Protein AF-0000000070515306 (afdb_homodimer)

Solvent-accessible surface area (backbone atoms only — not comparable to full-atom values): 10761 Å² total; per-residue (Å²): 69,27,39,37,40,38,52,50,102,41,44,32,35,42,68,49,83,89,32,70,54,22,27,40,34,38,32,31,37,93,47,85,80,55,49,73,77,46,75,42,40,19,64,65,68,62,70,76,42,69,44,89,35,46,18,42,33,40,40,38,38,50,75,55,80,72,80,31,66,29,35,25,40,38,37,34,49,38,78,54,80,67,75,71,73,72,70,75,76,73,69,73,73,73,71,87,118,70,28,36,36,39,37,52,50,103,41,44,32,34,41,69,48,83,88,33,70,54,23,27,40,33,37,33,32,36,94,47,85,81,59,48,72,77,47,74,44,40,20,64,64,66,62,71,75,42,70,44,90,37,48,18,40,33,41,39,38,38,49,77,56,79,72,80,30,65,28,34,26,40,38,38,33,49,38,77,55,80,69,76,70,72,72,68,75,77,73,69,74,72,76,72,86,119

Structure (mmCIF, N/CA/C/O backbone):
data_AF-0000000070515306-model_v1
#
loop_
_entity.id
_entity.type
_entity.pdbx_description
1 polymer 'Neuropilin and tolloid-like protein 2 protein'
#
loop_
_atom_site.group_PDB
_atom_site.id
_atom_site.type_symbol
_atom_site.label_atom_id
_atom_site.label_alt_id
_atom_site.label_comp_id
_atom_site.label_asym_id
_atom_site.label_entity_id
_atom_site.label_seq_id
_atom_site.pdbx_PDB_ins_code
_atom_site.Cartn_x
_atom_site.Cartn_y
_atom_site.Cartn_z
_atom_site.occupancy
_atom_site.B_iso_or_equiv
_atom_site.auth_seq_id
_atom_site.auth_comp_id
_atom_site.auth_asym_id
_atom_site.auth_atom_id
_atom_site.pdbx_PDB_model_num
ATOM 1 N N . MET A 1 1 ? -0.065 -16.25 -10.539 1 79.31 1 MET A N 1
ATOM 2 C CA . MET A 1 1 ? -0.623 -15.742 -9.289 1 79.31 1 MET A CA 1
ATOM 3 C C . MET A 1 1 ? -1.147 -14.32 -9.461 1 79.31 1 MET A C 1
ATOM 5 O O . MET A 1 1 ? -0.67 -13.578 -10.32 1 79.31 1 MET A O 1
ATOM 9 N N . LEU A 1 2 ? -2.293 -14.047 -8.703 1 84.12 2 LEU A N 1
ATOM 10 C CA . LEU A 1 2 ? -2.854 -12.703 -8.648 1 84.12 2 LEU A CA 1
ATOM 11 C C . LEU A 1 2 ? -2.824 -12.156 -7.227 1 84.12 2 LEU A C 1
ATOM 13 O O . LEU A 1 2 ? -2.545 -12.898 -6.281 1 84.12 2 LEU A O 1
ATOM 17 N N . LEU A 1 3 ? -2.996 -10.93 -7.199 1 89.44 3 LEU A N 1
ATOM 18 C CA . LEU A 1 3 ? -3.033 -10.258 -5.91 1 89.44 3 LEU A CA 1
ATOM 19 C C . LEU A 1 3 ? -4.445 -9.766 -5.59 1 89.44 3 LEU A C 1
ATOM 21 O O . LEU A 1 3 ? -5.129 -9.227 -6.461 1 89.44 3 LEU A O 1
ATOM 25 N N . LYS A 1 4 ? -4.879 -10.117 -4.418 1 93.06 4 LYS A N 1
ATOM 26 C CA . LYS A 1 4 ? -6.156 -9.609 -3.922 1 93.06 4 LYS A CA 1
ATOM 27 C C . LYS A 1 4 ? -5.949 -8.633 -2.773 1 93.06 4 LYS A C 1
ATOM 29 O O . LYS A 1 4 ? -5.234 -8.93 -1.813 1 93.06 4 LYS A O 1
ATOM 34 N N . LEU A 1 5 ? -6.578 -7.453 -2.898 1 96.25 5 LEU A N 1
ATOM 35 C CA . LEU A 1 5 ? -6.465 -6.383 -1.913 1 96.25 5 LEU A CA 1
ATOM 36 C C . LEU A 1 5 ? -7.824 -6.062 -1.303 1 96.25 5 LEU A C 1
ATOM 38 O O . LEU A 1 5 ? -8.797 -5.82 -2.025 1 96.25 5 LEU A O 1
ATOM 42 N N . ASP A 1 6 ? -7.855 -6.137 -0.008 1 97.62 6 ASP A N 1
ATOM 43 C CA . ASP A 1 6 ? -9.094 -5.883 0.722 1 97.62 6 ASP A CA 1
ATOM 44 C C . ASP A 1 6 ? -8.875 -4.871 1.847 1 97.62 6 ASP A C 1
ATOM 46 O O . ASP A 1 6 ? -7.977 -5.047 2.676 1 97.62 6 ASP A O 1
ATOM 50 N N . PHE A 1 7 ? -9.711 -3.824 1.817 1 98.06 7 PHE A N 1
ATOM 51 C CA . PHE A 1 7 ? -9.695 -2.855 2.906 1 98.06 7 PHE A CA 1
ATOM 52 C C . PHE A 1 7 ? -10.75 -3.193 3.951 1 98.06 7 PHE A C 1
ATOM 54 O O . PHE A 1 7 ? -11.93 -3.334 3.623 1 98.06 7 PHE A O 1
ATOM 61 N N . ARG A 1 8 ? -10.289 -3.293 5.164 1 96 8 ARG A N 1
ATOM 62 C CA . ARG A 1 8 ? -11.242 -3.684 6.199 1 96 8 ARG A CA 1
ATOM 63 C C . ARG A 1 8 ? -10.844 -3.117 7.555 1 96 8 ARG A C 1
ATOM 65 O O . ARG A 1 8 ? -9.719 -2.641 7.727 1 96 8 ARG A O 1
ATOM 72 N N . ASP A 1 9 ? -11.828 -3.129 8.516 1 95.88 9 ASP A N 1
ATOM 73 C CA . ASP A 1 9 ? -11.672 -2.711 9.906 1 95.88 9 ASP A CA 1
ATOM 74 C C . ASP A 1 9 ? -11.633 -1.189 10.023 1 95.88 9 ASP A C 1
ATOM 76 O O . ASP A 1 9 ? -12.375 -0.602 10.812 1 95.88 9 ASP A O 1
ATOM 80 N N . GLU A 1 10 ? -10.695 -0.572 9.211 1 96.19 10 GLU A N 1
ATOM 81 C CA . GLU A 1 10 ? -10.594 0.883 9.273 1 96.19 10 GLU A CA 1
ATOM 82 C C . GLU A 1 10 ? -10.344 1.481 7.895 1 96.19 10 GLU A C 1
ATOM 84 O O . GLU A 1 10 ? -9.539 0.96 7.121 1 96.19 10 GLU A O 1
ATOM 89 N N . PHE A 1 11 ? -11.133 2.498 7.613 1 96.69 11 PHE A N 1
ATOM 90 C CA . PHE A 1 11 ? -10.938 3.34 6.441 1 96.69 11 PHE A CA 1
ATOM 91 C C . PHE A 1 11 ? -11.523 4.73 6.668 1 96.69 11 PHE A C 1
ATOM 93 O O . PHE A 1 11 ? -12.742 4.914 6.602 1 96.69 11 PHE A O 1
ATOM 100 N N . LYS A 1 12 ? -10.625 5.57 6.973 1 95.25 12 LYS A N 1
ATOM 101 C CA . LYS A 1 12 ? -11.062 6.93 7.277 1 95.25 12 LYS A CA 1
ATOM 102 C C . LYS A 1 12 ? -10.125 7.961 6.668 1 95.25 12 LYS A C 1
ATOM 104 O O . LYS A 1 12 ? -9.07 8.266 7.242 1 95.25 12 LYS A O 1
ATOM 109 N N . LEU A 1 13 ? -10.531 8.484 5.566 1 93.25 13 LEU A N 1
ATOM 110 C CA . LEU A 1 13 ? -9.828 9.578 4.902 1 93.25 13 LEU A CA 1
ATOM 111 C C . LEU A 1 13 ? -10.75 10.781 4.727 1 93.25 13 LEU A C 1
ATOM 113 O O . LEU A 1 13 ? -11.969 10.656 4.812 1 93.25 13 LEU A O 1
ATOM 117 N N . GLU A 1 14 ? -10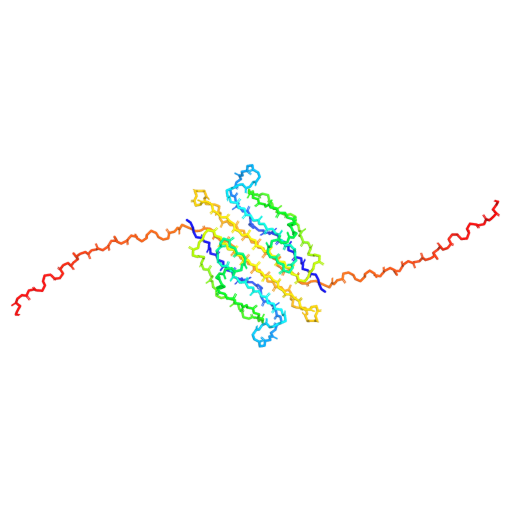.156 11.867 4.551 1 89.75 14 GLU A N 1
ATOM 118 C CA . GLU A 1 14 ? -10.969 13.062 4.332 1 89.75 14 GLU A CA 1
ATOM 119 C C . GLU A 1 14 ? -11.812 12.938 3.068 1 89.75 14 GLU A C 1
ATOM 121 O O . GLU A 1 14 ? -11.289 12.625 1.994 1 89.75 14 GLU A O 1
ATOM 126 N N . ASP A 1 15 ? -13.078 13.195 3.242 1 92.25 15 ASP A N 1
ATOM 127 C CA . ASP A 1 15 ? -13.984 13.172 2.096 1 92.25 15 ASP A CA 1
ATOM 128 C C . ASP A 1 15 ? -13.891 14.469 1.294 1 92.25 15 ASP A C 1
ATOM 130 O O . ASP A 1 15 ? -13.797 15.555 1.87 1 92.25 15 ASP A O 1
ATOM 134 N N . SER A 1 16 ? -13.773 14.32 0.044 1 93.12 16 SER A N 1
ATOM 135 C CA . SER A 1 16 ? -13.797 15.469 -0.855 1 93.12 16 SER A CA 1
ATOM 136 C C . SER A 1 16 ? -14.18 15.047 -2.273 1 93.12 16 SER A C 1
ATOM 138 O O . SER A 1 16 ? -13.992 13.891 -2.656 1 93.12 16 SER A O 1
ATOM 140 N N . PRO A 1 17 ? -14.75 16.016 -3.031 1 94.06 17 PRO A N 1
ATOM 141 C CA . PRO A 1 17 ? -15.008 15.688 -4.438 1 94.06 17 PRO A CA 1
ATOM 142 C C . PRO A 1 17 ? -13.75 15.273 -5.188 1 94.06 17 PRO A C 1
ATOM 144 O O . PRO A 1 17 ? -12.719 15.938 -5.086 1 94.06 17 PRO A O 1
ATOM 147 N N . ASP A 1 18 ? -13.828 14.055 -5.832 1 95.06 18 ASP A N 1
ATOM 148 C CA . ASP A 1 18 ? -12.75 13.492 -6.645 1 95.06 18 ASP A CA 1
ATOM 149 C C . ASP A 1 18 ? -11.531 13.164 -5.789 1 95.06 18 ASP A C 1
ATOM 151 O O . ASP A 1 18 ? -10.414 13.055 -6.305 1 95.06 18 ASP A O 1
ATOM 155 N N . CYS A 1 19 ? -11.711 13.148 -4.527 1 94.81 19 CYS A N 1
ATOM 156 C CA . CYS A 1 19 ? -10.625 12.82 -3.605 1 94.81 19 CYS A CA 1
ATOM 157 C C . CYS A 1 19 ? -9.406 13.688 -3.863 1 94.81 19 CYS A C 1
ATOM 159 O O . CYS A 1 19 ? -8.297 13.18 -4.027 1 94.81 19 CYS A O 1
ATOM 161 N N . ARG A 1 20 ? -9.586 14.93 -3.709 1 92.44 20 ARG A N 1
ATOM 162 C CA . ARG A 1 20 ? -8.547 15.867 -4.125 1 92.44 20 ARG A CA 1
ATOM 163 C C . ARG A 1 20 ? -7.555 16.125 -2.992 1 92.44 20 ARG A C 1
ATOM 165 O O . ARG A 1 20 ? -6.434 16.578 -3.232 1 92.44 20 ARG A O 1
ATOM 172 N N . PHE A 1 21 ? -7.879 15.883 -1.78 1 91.19 21 PHE A N 1
ATOM 173 C CA . PHE A 1 21 ? -7.023 16.219 -0.647 1 91.19 21 PHE A CA 1
ATOM 174 C C . PHE A 1 21 ? -6.309 14.969 -0.129 1 91.19 21 PHE A C 1
ATOM 176 O O . PHE A 1 21 ? -5.211 14.641 -0.583 1 91.19 21 PHE A O 1
ATOM 183 N N . ASP A 1 22 ? -7.031 14.117 0.635 1 91 22 ASP A N 1
ATOM 184 C CA . ASP A 1 22 ? -6.496 12.82 1.017 1 91 22 ASP A CA 1
ATOM 185 C C . ASP A 1 22 ? -7.043 11.711 0.115 1 91 22 ASP A C 1
ATOM 187 O O . ASP A 1 22 ? -8.242 11.672 -0.169 1 91 22 ASP A O 1
ATOM 191 N N . TYR A 1 23 ? -6.043 10.852 -0.316 1 95.12 23 TYR A N 1
ATOM 192 C CA . TYR A 1 23 ? -6.582 9.758 -1.11 1 95.12 23 TYR A CA 1
ATOM 193 C C . TYR A 1 23 ? -5.656 8.547 -1.071 1 95.12 23 TYR A C 1
ATOM 195 O O . TYR A 1 23 ? -4.465 8.68 -0.778 1 95.12 23 TYR A O 1
ATOM 203 N N . LEU A 1 24 ? -6.332 7.48 -1.32 1 96 24 LEU A N 1
ATOM 204 C CA . LEU A 1 24 ? -5.668 6.215 -1.607 1 96 24 LEU A CA 1
ATOM 205 C C . LEU A 1 24 ? -5.934 5.773 -3.043 1 96 24 LEU A C 1
ATOM 207 O O . LEU A 1 24 ? -7.082 5.742 -3.486 1 96 24 LEU A O 1
ATOM 211 N N . GLU A 1 25 ? -4.82 5.523 -3.775 1 96.5 25 GLU A N 1
ATOM 212 C CA . GLU A 1 25 ? -4.965 5.039 -5.145 1 96.5 25 GLU A CA 1
ATOM 213 C C . GLU A 1 25 ? -4.348 3.652 -5.305 1 96.5 25 GLU A C 1
ATOM 215 O O . GLU A 1 25 ? -3.268 3.383 -4.773 1 96.5 25 GLU A O 1
ATOM 220 N N . VAL A 1 26 ? -5.109 2.787 -5.984 1 96.62 26 VAL A N 1
ATOM 221 C CA . VAL A 1 26 ? -4.617 1.446 -6.289 1 96.62 26 VAL A CA 1
ATOM 222 C C . VAL A 1 26 ? -4.262 1.348 -7.77 1 96.62 26 VAL A C 1
ATOM 224 O O . VAL A 1 26 ? -5.062 1.711 -8.633 1 96.62 26 VAL A O 1
ATOM 227 N N . LEU A 1 27 ? -3.043 0.934 -8.039 1 95.25 27 LEU A N 1
ATOM 228 C CA . LEU A 1 27 ? -2.551 0.859 -9.406 1 95.25 27 LEU A CA 1
ATOM 229 C C . LEU A 1 27 ? -2.049 -0.545 -9.734 1 95.25 27 LEU A C 1
ATOM 231 O O . LEU A 1 27 ? -1.422 -1.192 -8.891 1 95.25 27 LEU A O 1
ATOM 235 N N . ASP A 1 28 ? -2.367 -0.9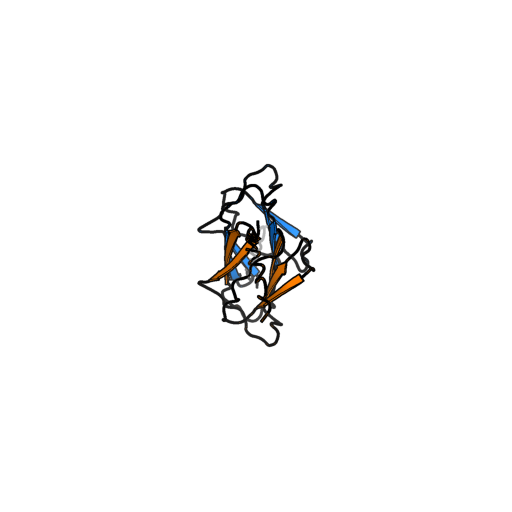5 -10.93 1 95.38 28 ASP A N 1
ATOM 236 C CA . ASP A 1 28 ? -1.968 -2.271 -11.406 1 95.38 28 ASP A CA 1
ATOM 237 C C . ASP A 1 28 ? -0.921 -2.164 -12.508 1 95.38 28 ASP A C 1
ATOM 239 O O . ASP A 1 28 ? -1.052 -1.338 -13.414 1 95.38 28 ASP A O 1
ATOM 243 N N . GLY A 1 29 ? 0.103 -2.953 -12.414 1 92.12 29 GLY A N 1
ATOM 244 C CA . GLY A 1 29 ? 1.104 -2.994 -13.469 1 92.12 29 GLY A CA 1
ATOM 245 C C . GLY A 1 29 ? 2.52 -2.801 -12.961 1 92.12 29 GLY A C 1
ATOM 246 O O . GLY A 1 29 ? 2.723 -2.496 -11.781 1 92.12 29 GLY A O 1
ATOM 247 N N . GLN A 1 30 ? 3.445 -2.914 -13.828 1 89.19 30 GLN A N 1
ATOM 248 C CA . GL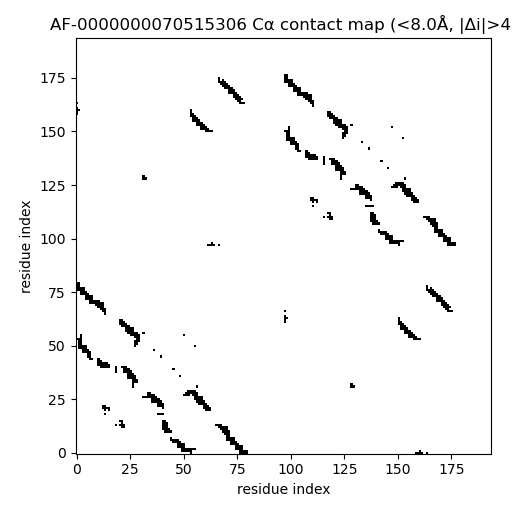N A 1 30 ? 4.863 -2.924 -13.484 1 89.19 30 GLN A CA 1
ATOM 249 C C . GLN A 1 30 ? 5.328 -1.545 -13.023 1 89.19 30 GLN A C 1
ATOM 251 O O . GLN A 1 30 ? 6.289 -1.43 -12.266 1 89.19 30 GLN A O 1
ATOM 256 N N . TYR A 1 31 ? 4.508 -0.474 -13.5 1 87.25 31 TYR A N 1
ATOM 257 C CA . TYR A 1 31 ? 4.941 0.881 -13.18 1 87.25 31 TYR A CA 1
ATOM 258 C C . TYR A 1 31 ? 3.881 1.616 -12.367 1 87.25 31 TYR A C 1
ATOM 260 O O . TYR A 1 31 ? 2.684 1.382 -12.547 1 87.25 31 TYR A O 1
ATOM 268 N N . GLY A 1 32 ? 4.336 2.535 -11.516 1 79.31 32 GLY A N 1
ATOM 269 C CA . GLY A 1 32 ? 3.449 3.295 -10.648 1 79.31 32 GLY A CA 1
ATOM 270 C C . GLY A 1 32 ? 2.582 4.285 -11.406 1 79.31 32 GLY A C 1
ATOM 271 O O . GLY A 1 32 ? 1.82 5.039 -10.797 1 79.31 32 GLY A O 1
ATOM 272 N N . TYR A 1 33 ? 2.818 4.477 -12.672 1 79.5 33 TYR A N 1
ATOM 273 C CA . TYR A 1 33 ? 1.989 5.402 -13.438 1 79.5 33 TYR A CA 1
ATOM 274 C C . TYR A 1 33 ? 1.104 4.648 -14.422 1 79.5 33 TYR A C 1
ATOM 276 O O . TYR A 1 33 ? 0.503 5.254 -15.312 1 79.5 33 TYR A O 1
ATOM 284 N N . SER A 1 34 ? 0.969 3.326 -14.156 1 75.38 34 SER A N 1
ATOM 285 C CA . SER A 1 34 ? 0.223 2.502 -15.102 1 75.38 34 SER A CA 1
ATOM 286 C C . SER A 1 34 ? -1.281 2.674 -14.922 1 75.38 34 SER A C 1
ATOM 288 O O . SER A 1 34 ? -1.798 3.789 -15.008 1 75.38 34 SER A O 1
ATOM 290 N N . ASN A 1 35 ? -2.031 1.587 -14.859 1 89.19 35 ASN A N 1
ATOM 291 C CA . ASN A 1 35 ? -3.48 1.41 -14.852 1 89.19 35 ASN A CA 1
ATOM 292 C C . ASN A 1 35 ? -4.062 1.597 -13.453 1 89.19 35 ASN A C 1
ATOM 294 O O . ASN A 1 35 ? -3.896 0.735 -12.586 1 89.19 35 ASN A O 1
ATOM 298 N N . SER A 1 36 ? -4.742 2.721 -13.258 1 94.19 36 SER A N 1
ATOM 299 C CA . SER A 1 36 ? -5.41 2.959 -11.977 1 94.19 36 SER A CA 1
ATOM 300 C C . SER A 1 36 ? -6.668 2.105 -11.844 1 94.19 36 SER A C 1
ATOM 302 O O . SER A 1 36 ? -7.516 2.094 -12.742 1 94.19 36 SER A O 1
ATOM 304 N N . LEU A 1 37 ? -6.75 1.362 -10.758 1 96.12 37 LEU A N 1
ATOM 305 C CA . LEU A 1 37 ? -7.926 0.538 -10.5 1 96.12 37 LEU A CA 1
ATOM 306 C C . LEU A 1 37 ? -8.953 1.3 -9.672 1 96.12 37 LEU A C 1
ATOM 308 O O . LEU A 1 37 ? -10.086 0.833 -9.5 1 96.12 37 LEU A O 1
ATOM 312 N N . GLY A 1 38 ? -8.531 2.471 -9.117 1 96 38 GLY A N 1
ATOM 313 C CA . GLY A 1 38 ? -9.453 3.314 -8.375 1 96 38 GLY A CA 1
ATOM 314 C C . GLY A 1 38 ? -8.75 4.27 -7.422 1 96 38 GLY A C 1
ATOM 315 O O . GLY A 1 38 ? -7.641 3.992 -6.969 1 96 38 GLY A O 1
ATOM 316 N N . LYS A 1 39 ? -9.406 5.344 -7.148 1 96.94 39 LYS A N 1
ATOM 317 C CA . LYS A 1 39 ? -9.008 6.348 -6.168 1 96.94 39 LYS A CA 1
ATOM 318 C C . LYS A 1 39 ? -10.07 6.523 -5.094 1 96.94 39 LYS A C 1
ATOM 320 O O . LYS A 1 39 ? -11.25 6.691 -5.402 1 96.94 39 LYS A O 1
ATOM 325 N N . PHE A 1 40 ? -9.602 6.473 -3.85 1 97.56 40 PHE A N 1
ATOM 326 C CA . PHE A 1 40 ? -10.586 6.352 -2.783 1 97.56 40 PHE A CA 1
ATOM 327 C C . PHE A 1 40 ? -10.312 7.359 -1.673 1 97.56 40 PHE A C 1
ATOM 329 O O . PHE A 1 40 ? -9.156 7.637 -1.356 1 97.56 40 PHE A O 1
ATOM 336 N N . CYS A 1 41 ? -11.312 7.852 -1.114 1 96.38 41 CYS A N 1
ATOM 337 C CA . CYS A 1 41 ? -11.289 8.719 0.062 1 96.38 41 CYS A CA 1
ATOM 338 C C . CYS A 1 41 ? -12.586 8.586 0.86 1 96.38 41 CYS A C 1
ATOM 340 O O . CYS A 1 41 ? -13.43 7.75 0.543 1 96.38 41 CYS A O 1
ATOM 342 N N . GLY A 1 42 ? -12.641 9.328 1.995 1 95.38 42 GLY A N 1
ATOM 343 C CA . GLY A 1 42 ? -13.844 9.273 2.811 1 95.38 42 GLY A CA 1
ATOM 344 C C . GLY A 1 42 ? -13.859 8.102 3.777 1 95.38 42 GLY A C 1
ATOM 345 O O . GLY A 1 42 ? -12.82 7.746 4.336 1 95.38 42 GLY A O 1
ATOM 346 N N . THR A 1 43 ? -15.102 7.57 4.027 1 96.62 43 THR A N 1
ATOM 347 C CA . THR A 1 43 ? -15.219 6.539 5.055 1 96.62 43 THR A CA 1
ATOM 348 C C . THR A 1 43 ? -15.805 5.258 4.473 1 96.62 43 THR A C 1
ATOM 350 O O . THR A 1 43 ? -15.906 4.246 5.164 1 96.62 43 THR A O 1
ATOM 353 N N . ASN A 1 44 ? -16.109 5.297 3.191 1 96.81 44 ASN A N 1
ATOM 354 C CA . ASN A 1 44 ? -16.578 4.07 2.547 1 96.81 44 ASN A CA 1
ATOM 355 C C . ASN A 1 44 ? -15.406 3.174 2.15 1 96.81 44 ASN A C 1
ATOM 357 O O . ASN A 1 44 ? -14.43 3.641 1.562 1 96.81 44 ASN A O 1
ATOM 361 N N . PHE A 1 45 ? -15.633 1.922 2.477 1 98.12 45 PHE A N 1
ATOM 362 C CA . PHE A 1 45 ? -14.57 0.984 2.135 1 98.12 45 PHE A CA 1
ATOM 363 C C . PHE A 1 45 ? -14.477 0.801 0.624 1 98.12 45 PHE A C 1
ATOM 365 O O . PHE A 1 45 ? -15.5 0.631 -0.05 1 98.12 45 PHE A O 1
ATOM 372 N N . PRO A 1 46 ? -13.25 0.875 0.082 1 98.12 46 PRO A N 1
ATOM 373 C CA . PRO A 1 46 ? -13.07 0.43 -1.303 1 98.12 46 PRO A CA 1
ATOM 374 C C . PRO A 1 46 ? -13.523 -1.014 -1.52 1 98.12 46 PRO A C 1
ATOM 376 O O . PRO A 1 46 ? -13.5 -1.816 -0.583 1 98.12 46 PRO A O 1
ATOM 379 N N . PRO A 1 47 ? -13.945 -1.339 -2.732 1 97.94 47 PRO A N 1
ATOM 380 C CA . PRO A 1 47 ? -14.234 -2.748 -3.006 1 97.94 47 PRO A CA 1
ATOM 381 C C . PRO A 1 47 ? -12.984 -3.623 -2.982 1 97.94 47 PRO A C 1
ATOM 383 O O . PRO A 1 47 ? -11.867 -3.109 -3.061 1 97.94 47 PRO A O 1
ATOM 386 N N . GLU A 1 48 ? -13.227 -4.855 -2.789 1 97.62 48 GLU A N 1
ATOM 387 C CA . GLU A 1 48 ? -12.102 -5.77 -2.961 1 97.62 48 GLU A CA 1
ATOM 388 C C . GLU A 1 48 ? -11.539 -5.688 -4.375 1 97.62 48 GLU A C 1
ATOM 390 O O . GLU A 1 48 ? -12.289 -5.688 -5.352 1 97.62 48 GLU A O 1
ATOM 395 N N . ILE A 1 49 ? -10.211 -5.621 -4.441 1 96.31 49 ILE A N 1
ATOM 396 C CA . ILE A 1 49 ? -9.562 -5.426 -5.738 1 96.31 49 ILE A CA 1
ATOM 397 C C . ILE A 1 49 ? -8.664 -6.617 -6.051 1 96.31 49 ILE A C 1
ATOM 399 O O . ILE A 1 49 ? -7.859 -7.035 -5.211 1 96.31 49 ILE A O 1
ATOM 403 N N . THR A 1 50 ? -8.812 -7.199 -7.195 1 93.69 50 THR A N 1
ATOM 404 C CA . THR A 1 50 ? -7.93 -8.25 -7.691 1 93.69 50 THR A CA 1
ATOM 405 C C . THR A 1 50 ? -7.039 -7.719 -8.812 1 93.69 50 THR A C 1
ATOM 407 O O . THR A 1 50 ? -7.527 -7.09 -9.758 1 93.69 50 THR A O 1
ATOM 410 N N . SER A 1 51 ? -5.77 -7.941 -8.648 1 92.38 51 SER A N 1
ATOM 411 C CA . SER A 1 51 ? -4.848 -7.438 -9.656 1 92.38 51 SER A CA 1
ATOM 412 C C . SER A 1 51 ? -5.004 -8.18 -10.984 1 92.38 51 SER A C 1
ATOM 414 O O . SER A 1 51 ? -5.57 -9.273 -11.016 1 92.38 51 SER A O 1
ATOM 416 N N . LYS A 1 52 ? -4.566 -7.551 -12.086 1 90 52 LYS A N 1
ATOM 417 C CA . LYS A 1 52 ? -4.496 -8.211 -13.383 1 90 52 LYS A CA 1
ATOM 418 C C . LYS A 1 52 ? -3.086 -8.711 -13.672 1 90 52 LYS A C 1
ATOM 420 O O . LYS A 1 52 ? -2.898 -9.625 -14.477 1 90 52 LYS A O 1
ATOM 425 N N . THR A 1 53 ? -2.131 -8.148 -13.016 1 90.31 53 THR A N 1
ATOM 426 C CA . THR A 1 53 ? -0.733 -8.523 -13.203 1 90.31 53 THR A CA 1
ATOM 427 C C . THR A 1 53 ? -0.104 -8.953 -11.883 1 90.31 53 THR A C 1
ATOM 429 O O . THR A 1 53 ? -0.796 -9.078 -10.875 1 90.31 53 THR A O 1
ATOM 432 N N . ARG A 1 54 ? 1.241 -9.172 -11.93 1 88.25 54 ARG A N 1
ATOM 433 C CA . ARG A 1 54 ? 1.979 -9.609 -10.75 1 88.25 54 ARG A CA 1
ATOM 434 C C . ARG A 1 54 ? 2.455 -8.414 -9.93 1 88.25 54 ARG A C 1
ATOM 436 O O . ARG A 1 54 ? 3.25 -8.57 -9 1 88.25 54 ARG A O 1
ATOM 443 N N . TYR A 1 55 ? 2.029 -7.25 -10.281 1 90.94 55 TYR A N 1
ATOM 444 C CA . TYR A 1 55 ? 2.404 -6.004 -9.625 1 90.94 55 TYR A CA 1
ATOM 445 C C . TYR A 1 55 ? 1.169 -5.242 -9.156 1 90.94 55 TYR A C 1
ATOM 447 O O . TYR A 1 55 ? 0.18 -5.141 -9.883 1 90.94 55 TYR A O 1
ATOM 455 N N . LEU A 1 56 ? 1.233 -4.73 -7.992 1 93.44 56 LEU A N 1
ATOM 456 C CA . LEU A 1 56 ? 0.185 -3.863 -7.469 1 93.44 56 LEU A CA 1
ATOM 457 C C . LEU A 1 56 ? 0.777 -2.762 -6.598 1 93.44 56 LEU A C 1
ATOM 459 O O . LEU A 1 56 ? 1.677 -3.016 -5.793 1 93.44 56 LEU A O 1
ATOM 463 N N . TRP A 1 57 ? 0.251 -1.561 -6.828 1 93.56 57 TRP A N 1
ATOM 464 C CA . TRP A 1 57 ? 0.72 -0.397 -6.086 1 93.56 57 TRP A CA 1
ATOM 465 C C . TRP A 1 57 ? -0.409 0.215 -5.262 1 93.56 57 TRP A C 1
ATOM 467 O O . TRP A 1 57 ? -1.547 0.305 -5.73 1 93.56 57 TRP A O 1
ATOM 477 N N . LEU A 1 58 ? -0.023 0.606 -4.055 1 95.94 58 LEU A N 1
ATOM 478 C CA . LEU A 1 58 ? -0.86 1.49 -3.252 1 95.94 58 LEU A CA 1
ATOM 479 C C . LEU A 1 58 ? -0.178 2.838 -3.035 1 95.94 58 LEU A C 1
ATOM 481 O O . LEU A 1 58 ? 0.973 2.893 -2.596 1 95.94 58 LEU A O 1
ATOM 485 N N . ARG A 1 59 ? -0.849 3.877 -3.447 1 94.06 59 ARG A N 1
ATOM 486 C CA . ARG A 1 59 ? -0.333 5.23 -3.266 1 94.06 59 ARG A CA 1
ATOM 487 C C . ARG A 1 59 ? -1.223 6.035 -2.324 1 94.06 59 ARG A C 1
ATOM 489 O O . ARG A 1 59 ? -2.428 6.152 -2.553 1 94.06 59 ARG A O 1
ATOM 496 N N . PHE A 1 60 ? -0.623 6.555 -1.258 1 94 60 PHE A N 1
ATOM 497 C CA . PHE A 1 60 ? -1.357 7.422 -0.344 1 94 60 PHE A CA 1
ATOM 498 C C . PHE A 1 60 ? -0.848 8.852 -0.429 1 94 60 PHE A C 1
ATOM 500 O O . PHE A 1 60 ? 0.358 9.086 -0.536 1 94 60 PHE A O 1
ATOM 507 N N . HIS A 1 61 ? -1.808 9.711 -0.375 1 91.81 61 HIS A N 1
ATOM 508 C CA . HIS A 1 61 ? -1.528 11.141 -0.356 1 91.81 61 HIS A CA 1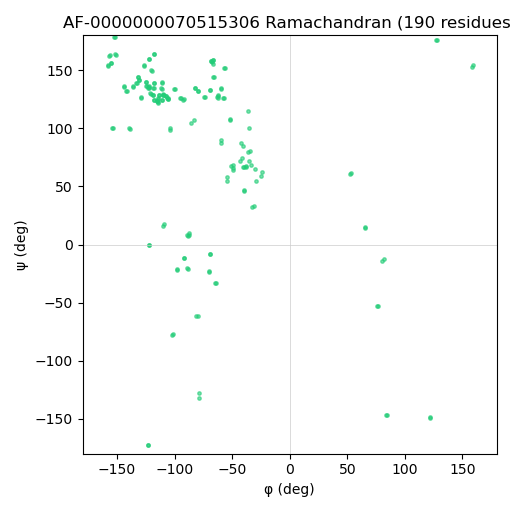
ATOM 509 C C . HIS A 1 61 ? -2.344 11.844 0.723 1 91.81 61 HIS A C 1
ATOM 511 O O . HIS A 1 61 ? -3.529 11.555 0.9 1 91.81 61 HIS A O 1
ATOM 517 N N . SER A 1 62 ? -1.688 12.82 1.45 1 88.44 62 SER A N 1
ATOM 518 C CA . SER A 1 62 ? -2.404 13.648 2.414 1 88.44 62 SER A CA 1
ATOM 519 C C . SER A 1 62 ? -1.998 15.109 2.293 1 88.44 62 SER A C 1
ATOM 521 O O . SER A 1 62 ? -0.821 15.422 2.094 1 88.44 62 SER A O 1
ATOM 523 N N . ASP A 1 63 ? -2.953 16.234 2.316 1 84.19 63 ASP A N 1
ATOM 524 C CA . ASP A 1 63 ? -2.648 17.656 2.256 1 84.19 63 ASP A CA 1
ATOM 525 C C . ASP A 1 63 ? -2.396 18.234 3.652 1 84.19 63 ASP A C 1
ATOM 527 O O . ASP A 1 63 ? -2.029 19.406 3.795 1 84.19 63 ASP A O 1
ATOM 531 N N . GLU A 1 64 ? -2.246 17.656 4.797 1 74.31 64 GLU A N 1
ATOM 532 C CA . GLU A 1 64 ? -1.864 18.016 6.156 1 74.31 64 GLU A CA 1
ATOM 533 C C . GLU A 1 64 ? -3.037 18.641 6.91 1 74.31 64 GLU A C 1
ATOM 535 O O . GLU A 1 64 ? -3.006 18.75 8.133 1 74.31 64 GLU A O 1
ATOM 540 N N . ASN A 1 65 ? -4.145 19.078 6.371 1 71.69 65 ASN A N 1
ATOM 541 C CA . ASN A 1 65 ? -5.176 19.875 7.027 1 71.69 65 ASN A CA 1
ATOM 542 C C . ASN A 1 65 ? -6.094 19 7.883 1 71.69 65 ASN A C 1
ATOM 544 O O . ASN A 1 65 ? -6.426 19.359 9.016 1 71.69 65 ASN A O 1
ATOM 548 N N . ILE A 1 66 ? -6.785 18.078 7.383 1 61.59 66 ILE A N 1
ATOM 549 C CA . ILE A 1 66 ? -7.695 17.188 8.094 1 61.59 66 ILE A CA 1
ATOM 550 C C . ILE A 1 66 ? -7.062 15.805 8.227 1 61.59 66 ILE A C 1
ATOM 552 O O . ILE A 1 66 ? -6.484 15.281 7.27 1 61.59 66 ILE A O 1
ATOM 556 N N . GLU A 1 67 ? -7.035 15.383 9.555 1 63 67 GLU A N 1
ATOM 557 C CA . GLU A 1 67 ? -6.309 14.133 9.734 1 63 67 GLU A CA 1
ATOM 558 C C . GLU A 1 67 ? -7.27 12.961 9.93 1 63 67 GLU A C 1
ATOM 560 O O . GLU A 1 67 ? -8.102 12.977 10.844 1 63 67 GLU A O 1
ATOM 565 N N . GLY A 1 68 ? -7.5 12.266 8.859 1 71.12 68 GLY A N 1
ATOM 566 C CA . GLY A 1 68 ? -8.102 10.953 9.07 1 71.12 68 GLY A CA 1
ATOM 567 C C . GLY A 1 68 ? -7.176 9.992 9.789 1 71.12 68 GLY A C 1
ATOM 568 O O . GLY A 1 68 ? -5.969 10.227 9.875 1 71.12 68 GLY A O 1
ATOM 569 N N . LYS A 1 69 ? -7.762 8.969 10.477 1 82.31 69 LYS A N 1
ATOM 570 C CA . LYS A 1 69 ? -7.004 7.973 11.234 1 82.31 69 LYS A CA 1
ATOM 571 C C . LYS A 1 69 ? -6.113 7.141 10.32 1 82.31 69 LYS A C 1
ATOM 573 O O . LYS A 1 69 ? -5.008 6.758 10.695 1 82.31 69 LYS A O 1
ATOM 578 N N . GLY A 1 70 ? -6.629 6.91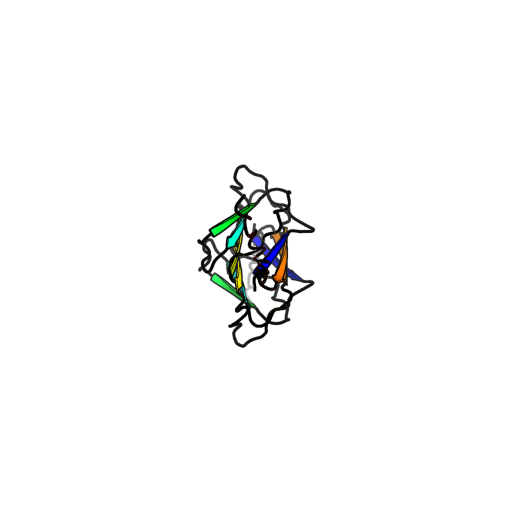8 9.078 1 92.81 70 GLY A N 1
ATOM 579 C CA . GLY A 1 70 ? -5.906 6.074 8.141 1 92.81 70 GLY A CA 1
ATOM 580 C C . GLY A 1 70 ? -6.715 4.883 7.668 1 92.81 70 GLY A C 1
ATOM 581 O O . GLY A 1 70 ? -7.922 4.996 7.441 1 92.81 70 GLY A O 1
ATOM 582 N N . PHE A 1 71 ? -5.98 3.758 7.355 1 95.69 71 PHE A N 1
ATOM 583 C CA . PHE A 1 71 ? -6.672 2.588 6.828 1 95.69 71 PHE A CA 1
ATOM 584 C C . PHE A 1 71 ? -5.867 1.321 7.09 1 95.69 71 PHE A C 1
ATOM 586 O O . PHE A 1 71 ? -4.695 1.391 7.469 1 95.69 71 PHE A O 1
ATOM 593 N N . LYS A 1 72 ? -6.582 0.253 6.965 1 96.88 72 LYS A N 1
ATOM 594 C CA . LYS A 1 72 ? -5.98 -1.075 7.047 1 96.88 72 LYS A CA 1
ATOM 595 C C . LYS A 1 72 ? -6.258 -1.883 5.785 1 96.88 72 LYS A C 1
ATOM 597 O O . LYS A 1 72 ? -7.371 -1.85 5.25 1 96.88 72 LYS A O 1
ATOM 602 N N . ALA A 1 73 ? -5.219 -2.49 5.352 1 97.19 73 ALA A N 1
ATOM 603 C CA . ALA A 1 73 ? -5.355 -3.262 4.117 1 97.19 73 ALA A CA 1
ATOM 604 C C . ALA A 1 73 ? -4.77 -4.66 4.281 1 97.19 73 ALA A C 1
ATOM 606 O O . ALA A 1 73 ? -3.754 -4.844 4.953 1 97.19 73 ALA A O 1
ATOM 607 N N . VAL A 1 74 ? -5.441 -5.57 3.691 1 96.38 74 VAL A N 1
ATOM 608 C CA . VAL A 1 74 ? -5 -6.961 3.67 1 96.38 74 VAL A CA 1
ATOM 609 C C . VAL A 1 74 ? -4.648 -7.371 2.24 1 96.38 74 VAL A C 1
ATOM 611 O O . VAL A 1 74 ? -5.449 -7.195 1.321 1 96.38 74 VAL A O 1
ATOM 614 N N . TRP A 1 75 ? -3.43 -7.938 2.113 1 94.19 75 TRP A N 1
ATOM 615 C CA . TRP A 1 75 ? -2.936 -8.422 0.831 1 94.19 75 TRP A CA 1
ATOM 616 C C . TRP A 1 75 ? -2.852 -9.945 0.825 1 94.19 75 TRP A C 1
ATOM 618 O O . TRP A 1 75 ? -2.188 -10.539 1.679 1 94.19 75 TRP A O 1
ATOM 628 N N . ASN A 1 76 ? -3.551 -10.516 -0.205 1 90.81 76 ASN A N 1
ATOM 629 C CA . ASN A 1 76 ? -3.48 -11.969 -0.365 1 90.81 76 ASN A CA 1
ATOM 630 C C . ASN A 1 76 ? -2.957 -12.352 -1.744 1 90.81 76 ASN A C 1
ATOM 632 O O . ASN A 1 76 ? -3.336 -11.75 -2.75 1 90.81 76 ASN A O 1
ATOM 636 N N . ILE A 1 77 ? -2.111 -13.273 -1.733 1 87.12 77 ILE A N 1
ATOM 637 C CA . ILE A 1 77 ? -1.652 -13.852 -2.99 1 87.12 77 ILE A CA 1
ATOM 638 C C . ILE A 1 77 ? -2.506 -15.07 -3.338 1 87.12 77 ILE A C 1
ATOM 640 O O . ILE A 1 77 ? -2.582 -16.031 -2.561 1 87.12 77 ILE A O 1
ATOM 644 N N . ILE A 1 78 ? -3.055 -15.016 -4.488 1 83.88 78 ILE A N 1
ATOM 645 C CA . ILE A 1 78 ? -3.98 -16.094 -4.82 1 83.88 78 ILE A CA 1
ATOM 646 C C . ILE A 1 78 ? -3.576 -16.719 -6.152 1 83.88 78 ILE A C 1
ATOM 648 O O . ILE A 1 78 ? -2.965 -16.078 -6.996 1 83.88 78 ILE A O 1
ATOM 652 N N . PRO A 1 79 ? -3.951 -18.031 -6.332 1 81.12 79 PRO A N 1
ATOM 653 C CA . PRO A 1 79 ? -3.674 -18.641 -7.637 1 81.12 79 PRO A CA 1
ATOM 654 C C . PRO A 1 79 ? -4.484 -18 -8.766 1 81.12 79 PRO A C 1
ATOM 656 O O . PRO A 1 79 ? -5.602 -17.531 -8.539 1 81.12 79 PRO A O 1
ATOM 659 N N . ARG A 1 80 ? -3.822 -17.906 -9.945 1 76.12 80 ARG A N 1
ATOM 660 C CA . ARG A 1 80 ? -4.57 -17.453 -11.109 1 76.12 80 ARG A CA 1
ATOM 661 C C . ARG A 1 80 ? -5.699 -18.422 -11.453 1 76.12 80 ARG A C 1
ATOM 663 O O . ARG A 1 80 ? -5.508 -19.641 -11.43 1 76.12 80 ARG A O 1
ATOM 670 N N . PRO A 1 81 ? -6.918 -17.828 -11.539 1 68.44 81 PRO A N 1
ATOM 671 C CA . PRO A 1 81 ? -7.988 -18.75 -11.93 1 68.44 81 PRO A CA 1
ATOM 672 C C . PRO A 1 81 ? -7.656 -19.531 -13.195 1 68.44 81 PRO A C 1
ATOM 674 O O . PRO A 1 81 ? -7.043 -18.984 -14.117 1 68.44 81 PRO A O 1
ATOM 677 N N . THR A 1 82 ? -7.371 -20.766 -13.016 1 63.28 82 THR A N 1
ATOM 678 C CA . THR A 1 82 ? -7.219 -21.594 -14.211 1 63.28 82 THR A CA 1
ATOM 679 C C . THR A 1 82 ? -8.508 -21.594 -15.031 1 63.28 82 THR A C 1
ATOM 681 O O . THR A 1 82 ? -9.602 -21.703 -14.477 1 63.28 82 THR A O 1
ATOM 684 N N . HIS A 1 83 ? -8.539 -20.672 -15.883 1 53.59 83 HIS A N 1
ATOM 685 C CA . HIS A 1 83 ? -9.688 -20.875 -16.75 1 53.59 83 HIS A CA 1
ATOM 686 C C . HIS A 1 83 ? -9.875 -22.359 -17.078 1 53.59 83 HIS A C 1
ATOM 688 O O . HIS A 1 83 ? -9.016 -22.969 -17.703 1 53.59 83 HIS A O 1
ATOM 694 N N . GLN A 1 84 ? -10.195 -23.172 -16.172 1 46 84 GLN A N 1
ATOM 695 C CA . GLN A 1 84 ? -10.719 -24.391 -16.766 1 46 84 GLN A CA 1
ATOM 696 C C . GLN A 1 84 ? -11.812 -24.078 -17.781 1 46 84 GLN A C 1
ATOM 698 O O . GLN A 1 84 ? -12.891 -23.609 -17.422 1 46 84 GLN A O 1
ATOM 703 N N . PHE A 1 85 ? -11.492 -23.469 -18.891 1 41.56 85 PHE A N 1
ATOM 704 C CA . PHE A 1 85 ? -12.367 -23.688 -20.031 1 41.56 85 PHE A CA 1
ATOM 705 C C . PHE A 1 85 ? -12.82 -25.141 -20.094 1 41.56 85 PHE A C 1
ATOM 707 O O . PHE A 1 85 ? -12.055 -26.016 -20.531 1 41.56 85 PHE A O 1
ATOM 714 N N . ASN A 1 86 ? -13.25 -25.828 -19.109 1 39.16 86 ASN A N 1
ATOM 715 C CA . ASN A 1 86 ? -14.094 -26.922 -19.562 1 39.16 86 ASN A CA 1
ATOM 716 C C . ASN A 1 86 ? -15.234 -26.422 -20.453 1 39.16 86 ASN A C 1
ATOM 718 O O . ASN A 1 86 ? -16.234 -25.906 -19.938 1 39.16 86 ASN A O 1
ATOM 722 N N . LEU A 1 87 ? -14.914 -25.688 -21.531 1 37.56 87 LEU A N 1
ATOM 723 C CA . LEU A 1 87 ? -15.828 -25.703 -22.672 1 37.56 87 LEU A CA 1
ATOM 724 C C . LEU A 1 87 ? -16.344 -27.125 -22.922 1 37.56 87 LEU A C 1
ATOM 726 O O . LEU A 1 87 ? -15.555 -28.031 -23.219 1 37.56 87 LEU A O 1
ATOM 730 N N . LYS A 1 88 ? -17.188 -27.688 -22.219 1 37.09 88 LYS A N 1
ATOM 731 C CA . LYS A 1 88 ? -18.156 -28.609 -22.828 1 37.09 88 LYS A CA 1
ATOM 732 C C . LYS A 1 88 ? -18.672 -28.078 -24.156 1 37.09 88 LYS A C 1
ATOM 734 O O . LYS A 1 88 ? -19.219 -26.969 -24.234 1 37.09 88 LYS A O 1
ATOM 739 N N . ARG A 1 89 ? -17.984 -28.297 -25.312 1 34.19 89 ARG A N 1
ATOM 740 C CA . ARG A 1 89 ? -18.438 -28.484 -26.688 1 34.19 89 ARG A CA 1
ATOM 741 C C . ARG A 1 89 ? -19.812 -29.156 -26.734 1 34.19 89 ARG A C 1
ATOM 743 O O . ARG A 1 89 ? -19.906 -30.375 -26.609 1 34.19 89 ARG A O 1
ATOM 750 N N . LYS A 1 90 ? -20.766 -29.016 -25.891 1 34.28 90 LYS A N 1
ATOM 751 C CA . LYS A 1 90 ? -22.047 -29.375 -26.469 1 34.28 90 LYS A CA 1
ATOM 752 C C . LYS A 1 90 ? -22.266 -28.688 -27.828 1 34.28 90 LYS A C 1
ATOM 754 O O . LYS A 1 90 ? -22.359 -27.469 -27.891 1 34.28 90 LYS A O 1
ATOM 759 N N . LEU A 1 91 ? -21.406 -29.031 -28.859 1 34.53 91 LEU A N 1
ATOM 760 C CA . LEU A 1 91 ? -21.766 -29.078 -30.266 1 34.53 91 LEU A CA 1
ATOM 761 C C . LEU A 1 91 ? -23.266 -29.281 -30.453 1 34.53 91 LEU A C 1
ATOM 763 O O . LEU A 1 91 ? -23.797 -30.312 -30.078 1 34.53 91 LEU A O 1
ATOM 767 N N . ILE A 1 92 ? -24.047 -28.344 -29.984 1 34.03 92 ILE A N 1
ATOM 768 C CA . ILE A 1 92 ? -25.438 -28.344 -30.453 1 34.03 92 ILE A CA 1
ATOM 769 C C . ILE A 1 92 ? -25.469 -28.672 -31.938 1 34.03 92 ILE A C 1
ATOM 771 O O . ILE A 1 92 ? -24.953 -27.906 -32.75 1 34.03 92 ILE A O 1
ATOM 775 N N . ILE A 1 93 ? -25.078 -29.953 -32.375 1 33.03 93 ILE A N 1
ATOM 776 C CA . ILE A 1 93 ? -25.5 -30.531 -33.625 1 33.03 93 ILE A CA 1
ATOM 777 C C . ILE A 1 93 ? -26.922 -30.078 -33.969 1 33.03 93 ILE A C 1
ATOM 779 O O . ILE A 1 93 ? -27.859 -30.359 -33.219 1 33.03 93 ILE A O 1
ATOM 783 N N . SER A 1 94 ? -27.047 -28.781 -34.281 1 31.91 94 SER A N 1
ATOM 784 C CA . SER A 1 94 ? -28.234 -28.344 -35 1 31.91 94 SER A CA 1
ATOM 785 C C . SER A 1 94 ? -28.688 -29.406 -36.031 1 31.91 94 SER A C 1
ATOM 787 O O . SER A 1 94 ? -27.891 -29.875 -36.844 1 31.91 94 SER A O 1
ATOM 789 N N . LYS A 1 95 ? -29.375 -30.438 -35.531 1 30.58 95 LYS A N 1
ATOM 790 C CA . LYS A 1 95 ? -30.281 -31.219 -36.406 1 30.58 95 LYS A CA 1
ATOM 791 C C . LYS A 1 95 ? -30.953 -30.328 -37.438 1 30.58 95 LYS A C 1
ATOM 793 O O . LYS A 1 95 ? -31.422 -29.234 -37.125 1 30.58 95 LYS A O 1
ATOM 798 N N . SER A 1 96 ? -30.406 -30.344 -38.719 1 30.97 96 SER A N 1
ATOM 799 C CA . SER A 1 96 ? -31.109 -30.062 -39.969 1 30.97 96 SER A CA 1
ATOM 800 C C . SER A 1 96 ? -32.594 -30.453 -39.875 1 30.97 96 SER A C 1
ATOM 802 O O . SER A 1 96 ? -32.906 -31.625 -39.688 1 30.97 96 SER A O 1
ATOM 804 N N . LEU A 1 97 ? -33.281 -29.703 -38.969 1 23.53 97 LEU A N 1
ATOM 805 C CA . LEU A 1 97 ? -34.656 -29.641 -39.469 1 23.53 97 LEU A CA 1
ATOM 806 C C . LEU A 1 97 ? -34.719 -28.75 -40.688 1 23.53 97 LEU A C 1
ATOM 808 O O . LEU A 1 97 ? -34.125 -27.672 -40.719 1 23.53 97 LEU A O 1
ATOM 812 N N . MET B 1 1 ? 1.531 16.891 8.406 1 79.56 1 MET B N 1
ATOM 813 C CA . MET B 1 1 ? 1.171 15.516 8.75 1 79.56 1 MET B CA 1
ATOM 814 C C . MET B 1 1 ? 2.143 14.523 8.109 1 79.56 1 MET B C 1
ATOM 816 O O . MET B 1 1 ? 2.736 14.812 7.07 1 79.56 1 MET B O 1
ATOM 820 N N . LEU B 1 2 ? 2.408 13.414 8.906 1 84.56 2 LEU B N 1
ATOM 821 C CA . LEU B 1 2 ? 3.221 12.312 8.406 1 84.56 2 LEU B CA 1
ATOM 822 C C . LEU B 1 2 ? 2.412 11.016 8.359 1 84.56 2 LEU B C 1
ATOM 824 O O . LEU B 1 2 ? 1.302 10.953 8.891 1 84.56 2 LEU B O 1
ATOM 828 N N . LEU B 1 3 ? 2.955 10.172 7.656 1 89.69 3 LEU B N 1
ATOM 829 C CA . LEU B 1 3 ? 2.33 8.859 7.531 1 89.69 3 LEU B CA 1
ATOM 830 C C . LEU B 1 3 ? 3.143 7.797 8.266 1 89.69 3 LEU B C 1
ATOM 832 O O . LEU B 1 3 ? 4.371 7.773 8.172 1 89.69 3 LEU B O 1
ATOM 836 N N . LYS B 1 4 ? 2.455 7.062 9.086 1 93.12 4 LYS B N 1
ATOM 837 C CA . LYS B 1 4 ? 3.068 5.922 9.758 1 93.12 4 LYS B CA 1
ATOM 838 C C . LYS B 1 4 ? 2.51 4.605 9.227 1 93.12 4 LYS B C 1
ATOM 840 O O . LYS B 1 4 ? 1.293 4.422 9.156 1 93.12 4 LYS B O 1
ATOM 845 N N . LEU B 1 5 ? 3.432 3.697 8.836 1 96.25 5 LEU B N 1
ATOM 846 C CA . LEU B 1 5 ? 3.08 2.4 8.273 1 96.25 5 LEU B CA 1
ATOM 847 C C . LEU B 1 5 ? 3.592 1.266 9.156 1 96.25 5 LEU B C 1
ATOM 849 O O . LEU B 1 5 ? 4.773 1.229 9.5 1 96.25 5 LEU B O 1
ATOM 853 N N . ASP B 1 6 ? 2.67 0.437 9.531 1 97.62 6 ASP B N 1
ATOM 854 C CA . ASP B 1 6 ? 3 -0.689 10.398 1 97.62 6 ASP B CA 1
ATOM 855 C C . ASP B 1 6 ? 2.459 -1.999 9.828 1 97.62 6 ASP B C 1
ATOM 857 O O . ASP B 1 6 ? 1.273 -2.1 9.508 1 97.62 6 ASP B O 1
ATOM 861 N N . PHE B 1 7 ? 3.396 -2.977 9.711 1 98.06 7 PHE B N 1
ATOM 862 C CA . PHE B 1 7 ? 2.988 -4.316 9.305 1 98.06 7 PHE B CA 1
ATOM 863 C C . PHE B 1 7 ? 2.766 -5.207 10.523 1 98.06 7 PHE B C 1
ATOM 865 O O . PHE B 1 7 ? 3.654 -5.344 11.367 1 98.06 7 PHE B O 1
ATOM 872 N N . ARG B 1 8 ? 1.599 -5.777 10.57 1 95.94 8 ARG B N 1
ATOM 873 C CA . ARG B 1 8 ? 1.298 -6.586 11.75 1 95.94 8 ARG B CA 1
ATOM 874 C C . ARG B 1 8 ? 0.325 -7.711 11.406 1 95.94 8 ARG B C 1
ATOM 876 O O . ARG B 1 8 ? -0.292 -7.699 10.336 1 95.94 8 ARG B O 1
ATOM 883 N N . ASP B 1 9 ? 0.244 -8.734 12.32 1 95.81 9 ASP B N 1
ATOM 884 C CA . ASP B 1 9 ? -0.663 -9.875 12.258 1 95.81 9 ASP B CA 1
ATOM 885 C C . ASP B 1 9 ? -0.185 -10.898 11.234 1 95.81 9 ASP B C 1
ATOM 887 O O . ASP B 1 9 ? -0.066 -12.086 11.539 1 95.81 9 ASP B O 1
ATOM 891 N N . GLU B 1 10 ? 0.063 -10.391 9.969 1 96.19 10 GLU B N 1
ATOM 892 C CA . GLU B 1 10 ? 0.506 -11.32 8.93 1 96.19 10 GLU B CA 1
ATOM 893 C C . GLU B 1 10 ? 1.548 -10.672 8.023 1 96.19 10 GLU B C 1
ATOM 895 O O . GLU B 1 10 ? 1.4 -9.516 7.625 1 96.19 10 GLU B O 1
ATOM 900 N N . PHE B 1 11 ? 2.609 -11.43 7.832 1 96.69 11 PHE B N 1
ATOM 901 C CA . PHE B 1 11 ? 3.635 -11.102 6.848 1 96.69 11 PHE B CA 1
ATOM 902 C C . PHE B 1 11 ? 4.355 -12.359 6.375 1 96.69 11 PHE B C 1
ATOM 904 O O . PHE B 1 11 ? 5.199 -12.898 7.09 1 96.69 11 PHE B O 1
ATOM 911 N N . LYS B 1 12 ? 3.92 -12.75 5.25 1 95.19 12 LYS B N 1
ATOM 912 C CA . LYS B 1 12 ? 4.488 -13.984 4.715 1 95.19 12 LYS B CA 1
ATOM 913 C C . LYS B 1 12 ? 4.738 -13.867 3.213 1 95.19 12 LYS B C 1
ATOM 915 O O . LYS B 1 12 ? 3.818 -14.031 2.41 1 95.19 12 LYS B O 1
ATOM 920 N N . LEU B 1 13 ? 5.949 -13.617 2.881 1 93.25 13 LEU B N 1
ATOM 921 C CA . LEU B 1 13 ? 6.41 -13.602 1.497 1 93.25 13 LEU B CA 1
ATOM 922 C C . LEU B 1 13 ? 7.547 -14.594 1.287 1 93.25 13 LEU B C 1
ATOM 924 O O . LEU B 1 13 ? 8.164 -15.047 2.252 1 93.25 13 LEU B O 1
ATOM 928 N N . GLU B 1 14 ? 7.734 -14.93 0.104 1 89.75 14 GLU B N 1
ATOM 929 C CA . GLU B 1 14 ? 8.828 -15.852 -0.186 1 89.75 14 GLU B CA 1
ATOM 930 C C . GLU B 1 14 ? 10.18 -15.25 0.199 1 89.75 14 GLU B C 1
ATOM 932 O O . GLU B 1 14 ? 10.5 -14.133 -0.216 1 89.75 14 GLU B O 1
ATOM 937 N N . ASP B 1 15 ? 10.906 -16.016 0.96 1 92.12 15 ASP B N 1
ATOM 938 C CA . ASP B 1 15 ? 12.25 -15.57 1.344 1 92.12 15 ASP B CA 1
ATOM 939 C C . ASP B 1 15 ? 13.25 -15.812 0.218 1 92.12 15 ASP B C 1
ATOM 941 O O . ASP B 1 15 ? 13.203 -16.844 -0.448 1 92.12 15 ASP B O 1
ATOM 945 N N . SER B 1 16 ? 13.992 -14.836 -0.057 1 93.06 16 SER B N 1
ATOM 946 C CA . SER B 1 16 ? 15.078 -14.961 -1.021 1 93.06 16 SER B CA 1
ATOM 947 C C . SER B 1 16 ? 16.141 -13.891 -0.809 1 93.06 16 SER B C 1
ATOM 949 O O . SER B 1 16 ? 15.852 -12.828 -0.257 1 93.06 16 SER B O 1
ATOM 951 N N . PRO B 1 17 ? 17.391 -14.203 -1.224 1 94 17 PRO B N 1
ATOM 952 C CA . PRO B 1 17 ? 18.406 -13.148 -1.157 1 94 17 PRO B CA 1
ATOM 953 C C . PRO B 1 17 ? 18.016 -11.898 -1.945 1 94 17 PRO B C 1
ATOM 955 O O . PRO B 1 17 ? 17.562 -12.008 -3.092 1 94 17 PRO B O 1
ATOM 958 N N . ASP B 1 18 ? 18.047 -10.734 -1.238 1 94.94 18 ASP B N 1
ATOM 959 C CA . ASP B 1 18 ? 17.75 -9.422 -1.808 1 94.94 18 ASP B CA 1
ATOM 960 C C . ASP B 1 18 ? 16.297 -9.328 -2.246 1 94.94 18 ASP B C 1
ATOM 962 O O . ASP B 1 18 ? 15.945 -8.492 -3.086 1 94.94 18 ASP B O 1
ATOM 966 N N . CYS B 1 19 ? 15.5 -10.234 -1.799 1 94.75 19 CYS B N 1
ATOM 967 C CA . CYS B 1 19 ? 14.078 -10.234 -2.119 1 94.75 19 CYS B CA 1
ATOM 968 C C . CYS B 1 19 ? 13.859 -10.148 -3.625 1 94.75 19 CYS B C 1
ATOM 970 O O . CYS B 1 19 ? 13.109 -9.289 -4.102 1 94.75 19 CYS B O 1
ATOM 972 N N . ARG B 1 20 ? 14.344 -11.094 -4.301 1 92.31 20 ARG B N 1
ATOM 973 C CA . ARG B 1 20 ? 14.359 -11.016 -5.758 1 92.31 20 ARG B CA 1
ATOM 974 C C . ARG B 1 20 ? 13.07 -11.562 -6.355 1 92.31 20 ARG B C 1
ATOM 976 O O . ARG B 1 20 ? 12.742 -11.266 -7.504 1 92.31 20 ARG B O 1
ATOM 983 N N . PHE B 1 21 ? 12.32 -12.359 -5.688 1 91.25 21 PHE B N 1
ATOM 984 C CA . PHE B 1 21 ? 11.141 -13.008 -6.246 1 91.25 21 PHE B CA 1
ATOM 985 C C . PHE B 1 21 ? 9.875 -12.297 -5.789 1 91.25 21 PHE B C 1
ATOM 987 O O . PHE B 1 21 ? 9.383 -11.398 -6.473 1 91.25 21 PHE B O 1
ATOM 994 N N . ASP B 1 22 ? 9.461 -12.539 -4.523 1 90.94 22 ASP B N 1
ATOM 995 C CA . ASP B 1 22 ? 8.367 -11.766 -3.936 1 90.94 22 ASP B CA 1
ATOM 996 C C . ASP B 1 22 ? 8.906 -10.664 -3.018 1 90.94 22 ASP B C 1
ATOM 998 O O . ASP B 1 22 ? 9.812 -10.906 -2.215 1 90.94 22 ASP B O 1
ATOM 1002 N N . TYR B 1 23 ? 8.289 -9.453 -3.238 1 95.06 23 TYR B N 1
ATOM 1003 C CA . TYR B 1 23 ? 8.75 -8.43 -2.309 1 95.06 23 TYR B CA 1
ATOM 1004 C C . TYR B 1 23 ? 7.699 -7.336 -2.137 1 95.06 23 TYR B C 1
ATOM 1006 O O . TYR B 1 23 ? 6.832 -7.156 -2.998 1 95.06 23 TYR B O 1
ATOM 1014 N N . LEU B 1 24 ? 7.875 -6.754 -1.01 1 95.94 24 LEU B N 1
ATOM 1015 C CA . LEU B 1 24 ? 7.191 -5.508 -0.691 1 95.94 24 LEU B CA 1
ATOM 1016 C C . LEU B 1 24 ? 8.188 -4.363 -0.553 1 95.94 24 LEU B C 1
ATOM 1018 O O . LEU B 1 24 ? 9.188 -4.484 0.167 1 95.94 24 LEU B O 1
ATOM 1022 N N . GLU B 1 25 ? 7.922 -3.285 -1.33 1 96.5 25 GLU B N 1
ATOM 1023 C CA . GLU B 1 25 ? 8.781 -2.109 -1.229 1 96.5 25 GLU B CA 1
ATOM 1024 C C . GLU B 1 25 ? 7.996 -0.887 -0.768 1 96.5 25 GLU B C 1
ATOM 1026 O O . GLU B 1 25 ? 6.871 -0.664 -1.216 1 96.5 25 GLU B O 1
ATOM 1031 N N . VAL B 1 26 ? 8.594 -0.175 0.177 1 96.62 26 VAL B N 1
ATOM 1032 C CA . VAL B 1 26 ? 8.008 1.065 0.664 1 96.62 26 VAL B CA 1
ATOM 1033 C C . VAL B 1 26 ? 8.789 2.26 0.127 1 96.62 26 VAL B C 1
ATOM 1035 O O . VAL B 1 26 ? 10.016 2.305 0.239 1 96.62 26 VAL B O 1
ATOM 1038 N N . LEU B 1 27 ? 8.094 3.168 -0.509 1 95.19 27 LEU B N 1
ATOM 1039 C CA . LEU B 1 27 ? 8.727 4.324 -1.129 1 95.19 27 LEU B CA 1
ATOM 1040 C C . LEU B 1 27 ? 8.109 5.621 -0.614 1 95.19 27 LEU B C 1
ATOM 1042 O O . LEU B 1 27 ? 6.898 5.703 -0.413 1 95.19 27 LEU B O 1
ATOM 1046 N N . ASP B 1 28 ? 8.992 6.559 -0.407 1 95.25 28 ASP B N 1
ATOM 1047 C CA . ASP B 1 28 ? 8.578 7.867 0.091 1 95.25 28 ASP B CA 1
ATOM 1048 C C . ASP B 1 28 ? 8.766 8.945 -0.976 1 95.25 28 ASP B C 1
ATOM 1050 O O . ASP B 1 28 ? 9.789 8.984 -1.658 1 95.25 28 ASP B O 1
ATOM 1054 N N . GLY B 1 29 ? 7.777 9.781 -1.143 1 92.12 29 GLY B N 1
ATOM 1055 C CA . GLY B 1 29 ? 7.895 10.898 -2.066 1 92.12 29 GLY B CA 1
ATOM 1056 C C . GLY B 1 29 ? 6.762 10.969 -3.068 1 92.12 29 GLY B C 1
ATOM 1057 O O . GLY B 1 29 ? 5.934 10.055 -3.141 1 92.12 29 GLY B O 1
ATOM 1058 N N . GLN B 1 30 ? 6.777 11.977 -3.85 1 89.06 30 GLN B N 1
ATOM 1059 C CA . GLN B 1 30 ? 5.684 12.289 -4.766 1 89.06 30 GLN B CA 1
ATOM 1060 C C . GLN B 1 30 ? 5.617 11.273 -5.906 1 89.06 30 GLN B C 1
ATOM 1062 O O . GLN B 1 30 ? 4.547 11.039 -6.469 1 89.06 30 GLN B O 1
ATOM 1067 N N . TYR B 1 31 ? 6.855 10.617 -6.164 1 87.25 31 TYR B N 1
ATOM 1068 C CA . TYR B 1 31 ? 6.895 9.711 -7.301 1 87.25 31 TYR B CA 1
ATOM 1069 C C . TYR B 1 31 ? 7.246 8.297 -6.859 1 87.25 31 TYR B C 1
ATOM 1071 O O . TYR B 1 31 ? 8 8.109 -5.902 1 87.25 31 TYR B O 1
ATOM 1079 N N . GLY B 1 32 ? 6.723 7.309 -7.59 1 79.31 32 GLY B N 1
ATOM 1080 C CA . GLY B 1 32 ? 6.93 5.906 -7.27 1 79.31 32 GLY B CA 1
ATOM 1081 C C . GLY B 1 32 ? 8.359 5.445 -7.504 1 79.31 32 GLY B C 1
ATOM 1082 O O . GLY B 1 32 ? 8.672 4.266 -7.332 1 79.31 32 GLY B O 1
ATOM 1083 N N . TYR B 1 33 ? 9.195 6.242 -8.094 1 79.69 33 TYR B N 1
ATOM 1084 C CA . TYR B 1 33 ? 10.578 5.84 -8.32 1 79.69 33 TYR B CA 1
ATOM 1085 C C . TYR B 1 33 ? 11.531 6.637 -7.441 1 79.69 33 TYR B C 1
ATOM 1087 O O . TYR B 1 33 ? 12.742 6.613 -7.648 1 79.69 33 TYR B O 1
ATOM 1095 N N . SER B 1 34 ? 10.969 7.297 -6.41 1 75.12 34 SER B N 1
ATOM 1096 C CA . SER B 1 34 ? 11.789 8.18 -5.586 1 75.12 34 SER B CA 1
ATOM 1097 C C . SER B 1 34 ? 12.609 7.383 -4.578 1 75.12 34 SER B C 1
ATOM 1099 O O . SER B 1 34 ? 13.422 6.539 -4.965 1 75.12 34 SER B O 1
ATOM 1101 N N . ASN B 1 35 ? 12.555 7.715 -3.293 1 89.12 35 ASN B N 1
ATOM 1102 C CA . ASN B 1 35 ? 13.328 7.297 -2.127 1 89.12 35 ASN B CA 1
ATOM 1103 C C . ASN B 1 35 ? 12.766 6.02 -1.51 1 89.12 35 ASN B C 1
ATOM 1105 O O . ASN B 1 35 ? 11.742 6.055 -0.831 1 89.12 35 ASN B O 1
ATOM 1109 N N . SER B 1 36 ? 13.469 4.91 -1.761 1 94.12 36 SER B N 1
ATOM 1110 C CA . SER B 1 36 ? 13.062 3.646 -1.151 1 94.12 36 SER B CA 1
ATOM 1111 C C . SER B 1 36 ? 13.398 3.617 0.336 1 94.12 36 SER B C 1
ATOM 1113 O O . SER B 1 36 ? 14.531 3.9 0.726 1 94.12 36 SER B O 1
ATOM 1115 N N . LEU B 1 37 ? 12.391 3.318 1.15 1 96.06 37 LEU B N 1
ATOM 1116 C CA . LEU B 1 37 ? 12.602 3.223 2.59 1 96.06 37 LEU B CA 1
ATOM 1117 C C . LEU B 1 37 ? 12.93 1.789 2.998 1 96.06 37 LEU B C 1
ATOM 1119 O O . LEU B 1 37 ? 13.289 1.534 4.148 1 96.06 37 LEU B O 1
ATOM 1123 N N . GLY B 1 38 ? 12.742 0.835 2.051 1 96 38 GLY B N 1
ATOM 1124 C CA . GLY B 1 38 ? 13.094 -0.551 2.312 1 96 38 GLY B CA 1
ATOM 1125 C C . GLY B 1 38 ? 12.367 -1.53 1.407 1 96 38 GLY B C 1
ATOM 1126 O O . GLY B 1 38 ? 11.273 -1.243 0.924 1 96 38 GLY B O 1
ATOM 1127 N N . LYS B 1 39 ? 12.992 -2.641 1.198 1 96.88 39 LYS B N 1
ATOM 1128 C CA . LYS B 1 39 ? 12.445 -3.787 0.476 1 96.88 39 LYS B CA 1
ATOM 1129 C C . LYS B 1 39 ? 12.406 -5.027 1.364 1 96.88 39 LYS B C 1
ATOM 1131 O O . LYS B 1 39 ? 13.398 -5.375 2.004 1 96.88 39 LYS B O 1
ATOM 1136 N N . PHE B 1 40 ? 11.227 -5.652 1.377 1 97.5 40 PHE B N 1
ATOM 1137 C CA . PHE B 1 40 ? 11.031 -6.668 2.404 1 97.5 40 PHE B CA 1
ATOM 1138 C C . PHE B 1 40 ? 10.469 -7.949 1.799 1 97.5 40 PHE B C 1
ATOM 1140 O O . PHE B 1 40 ? 9.648 -7.898 0.875 1 97.5 40 PHE B O 1
ATOM 1147 N N . CYS B 1 41 ? 10.883 -9.023 2.301 1 96.38 41 CYS B N 1
ATOM 1148 C CA . CYS B 1 41 ? 10.375 -10.352 1.98 1 96.38 41 CYS B CA 1
ATOM 1149 C C . CYS B 1 41 ? 10.539 -11.297 3.162 1 96.38 41 CYS B C 1
ATOM 1151 O O . CYS B 1 41 ? 10.953 -10.875 4.246 1 96.38 41 CYS B O 1
ATOM 1153 N N . GLY B 1 42 ? 10.07 -12.555 2.959 1 95.31 42 GLY B N 1
ATOM 1154 C CA . GLY B 1 42 ? 10.203 -13.531 4.031 1 95.31 42 GLY B CA 1
ATOM 1155 C C . GLY B 1 42 ? 9.086 -13.445 5.055 1 95.31 42 GLY B C 1
ATOM 1156 O O . GLY B 1 42 ? 7.926 -13.195 4.699 1 95.31 42 GLY B O 1
ATOM 1157 N N . THR B 1 43 ? 9.453 -13.75 6.348 1 96.56 43 THR B N 1
ATOM 1158 C CA . THR B 1 43 ? 8.414 -13.836 7.363 1 96.56 43 THR B CA 1
ATOM 1159 C C . THR B 1 43 ? 8.688 -12.859 8.5 1 96.56 43 THR B C 1
ATOM 1161 O O . THR B 1 43 ? 7.879 -12.727 9.422 1 96.56 43 THR B O 1
ATOM 1164 N N . ASN B 1 44 ? 9.773 -12.125 8.391 1 96.75 44 ASN B N 1
ATOM 1165 C CA . ASN B 1 44 ? 10.039 -11.094 9.383 1 96.75 44 ASN B CA 1
ATOM 1166 C C . ASN B 1 44 ? 9.266 -9.812 9.078 1 96.75 44 ASN B C 1
ATOM 1168 O O . ASN B 1 44 ? 9.266 -9.344 7.938 1 96.75 44 ASN B O 1
ATOM 1172 N N . PHE B 1 45 ? 8.695 -9.328 10.156 1 98.06 45 PHE B N 1
ATOM 1173 C CA . PHE B 1 45 ? 7.938 -8.094 9.961 1 98.06 45 PHE B CA 1
ATOM 1174 C C . PHE B 1 45 ? 8.867 -6.93 9.656 1 98.06 45 PHE B C 1
ATOM 1176 O O . PHE B 1 45 ? 9.891 -6.754 10.328 1 98.06 45 PHE B O 1
ATOM 1183 N N . PRO B 1 46 ? 8.531 -6.145 8.617 1 98.12 46 PRO B N 1
ATOM 1184 C CA . PRO B 1 46 ? 9.227 -4.863 8.461 1 98.12 46 PRO B CA 1
ATOM 1185 C C . PRO B 1 46 ? 9.102 -3.971 9.688 1 98.12 46 PRO B C 1
ATOM 1187 O O . PRO B 1 46 ? 8.133 -4.082 10.445 1 98.12 46 PRO B O 1
ATOM 1190 N N . PRO B 1 47 ? 10.086 -3.105 9.914 1 97.94 47 PRO B N 1
ATOM 1191 C CA . PRO B 1 47 ? 9.922 -2.137 11 1 97.94 47 PRO B CA 1
ATOM 1192 C C . PRO B 1 47 ? 8.812 -1.123 10.719 1 97.94 47 PRO B C 1
ATOM 1194 O O . PRO B 1 47 ? 8.383 -0.971 9.578 1 97.94 47 PRO B O 1
ATOM 1197 N N . GLU B 1 48 ? 8.367 -0.563 11.766 1 97.62 48 GLU B N 1
ATOM 1198 C CA . GLU B 1 48 ? 7.457 0.56 11.555 1 97.62 48 GLU B CA 1
ATOM 1199 C C . GLU B 1 48 ? 8.133 1.677 10.766 1 97.62 48 GLU B C 1
ATOM 1201 O O . GLU B 1 48 ? 9.273 2.053 11.062 1 97.62 48 GLU B O 1
ATOM 1206 N N . ILE B 1 49 ? 7.402 2.184 9.773 1 96.31 49 ILE B N 1
ATOM 1207 C CA . ILE B 1 49 ? 7.992 3.176 8.875 1 96.31 49 ILE B CA 1
ATOM 1208 C C . ILE B 1 49 ? 7.215 4.484 8.977 1 96.31 49 ILE B C 1
ATOM 1210 O O . ILE B 1 49 ? 5.984 4.492 8.898 1 96.31 49 ILE B O 1
ATOM 1214 N N . THR B 1 50 ? 7.898 5.562 9.195 1 93.69 50 THR B N 1
ATOM 1215 C CA . THR B 1 50 ? 7.316 6.898 9.164 1 93.69 50 THR B CA 1
ATOM 1216 C C . THR B 1 50 ? 7.766 7.66 7.922 1 93.69 50 THR B C 1
ATOM 1218 O O . THR B 1 50 ? 8.961 7.707 7.617 1 93.69 50 THR B O 1
ATOM 1221 N N . SER B 1 51 ? 6.793 8.172 7.223 1 92.44 51 SER B N 1
ATOM 1222 C CA . SER B 1 51 ? 7.133 8.883 5.992 1 92.44 51 SER B CA 1
ATOM 1223 C C . SER B 1 51 ? 7.871 10.18 6.293 1 92.44 51 SER B C 1
ATOM 1225 O O . SER B 1 51 ? 7.82 10.688 7.418 1 92.44 51 SER B O 1
ATOM 1227 N N . LYS B 1 52 ? 8.625 10.695 5.305 1 89.94 52 LYS B N 1
ATOM 1228 C CA . LYS B 1 52 ? 9.242 12.016 5.391 1 89.94 52 LYS B CA 1
ATOM 1229 C C . LYS B 1 52 ? 8.398 13.062 4.676 1 89.94 52 LYS B C 1
ATOM 1231 O O . LYS B 1 52 ? 8.5 14.258 4.969 1 89.94 52 LYS B O 1
ATOM 1236 N N . THR B 1 53 ? 7.578 12.633 3.787 1 90.44 53 THR B N 1
ATOM 1237 C CA . THR B 1 53 ? 6.727 13.531 3.014 1 90.44 53 THR B CA 1
ATOM 1238 C C . THR B 1 53 ? 5.258 13.156 3.18 1 90.44 53 THR B C 1
ATOM 1240 O O . THR B 1 53 ? 4.918 12.289 3.99 1 90.44 53 THR B O 1
ATOM 1243 N N . ARG B 1 54 ? 4.391 13.836 2.363 1 88.38 54 ARG B N 1
ATOM 1244 C CA . ARG B 1 54 ? 2.953 13.594 2.422 1 88.38 54 ARG B CA 1
ATOM 1245 C C . ARG B 1 54 ? 2.551 12.469 1.476 1 88.38 54 ARG B C 1
ATOM 1247 O O . ARG B 1 54 ? 1.36 12.242 1.244 1 88.38 54 ARG B O 1
ATOM 1254 N N . TYR B 1 55 ? 3.498 11.797 0.908 1 91.12 55 TYR B N 1
ATOM 1255 C CA . TYR B 1 55 ? 3.285 10.711 -0.038 1 91.12 55 TYR B CA 1
ATOM 1256 C C . TYR B 1 55 ? 3.99 9.438 0.423 1 91.12 55 TYR B C 1
ATOM 1258 O O . TYR B 1 55 ? 5.137 9.492 0.874 1 91.12 55 TYR B O 1
ATOM 1266 N N . LEU B 1 56 ? 3.318 8.367 0.309 1 93.5 56 LEU B N 1
ATOM 1267 C CA . LEU B 1 56 ? 3.914 7.062 0.585 1 93.5 56 LEU B CA 1
ATOM 1268 C C . LEU B 1 56 ? 3.367 6.004 -0.366 1 93.5 56 LEU B C 1
ATOM 1270 O O . LEU B 1 56 ? 2.164 5.969 -0.639 1 93.5 56 LEU B O 1
ATOM 1274 N N . TRP B 1 57 ? 4.316 5.203 -0.859 1 93.56 57 TRP B N 1
ATOM 1275 C CA . TRP B 1 57 ? 3.955 4.141 -1.794 1 93.56 57 TRP B CA 1
ATOM 1276 C C . TRP B 1 57 ? 4.289 2.77 -1.217 1 93.56 57 TRP B C 1
ATOM 1278 O O . TRP B 1 57 ? 5.336 2.59 -0.591 1 93.56 57 TRP B O 1
ATOM 1288 N N . LEU B 1 58 ? 3.352 1.854 -1.463 1 95.88 58 LEU B N 1
ATOM 1289 C CA . LEU B 1 58 ? 3.623 0.433 -1.273 1 95.88 58 LEU B CA 1
ATOM 1290 C C . LEU B 1 58 ? 3.574 -0.312 -2.604 1 95.88 58 LEU B C 1
ATOM 1292 O O . LEU B 1 58 ? 2.594 -0.203 -3.344 1 95.88 58 LEU B O 1
ATOM 1296 N N . ARG B 1 59 ? 4.676 -0.956 -2.926 1 94 59 ARG B N 1
ATOM 1297 C CA . ARG B 1 59 ? 4.754 -1.74 -4.156 1 94 59 ARG B CA 1
ATOM 1298 C C . ARG B 1 59 ? 4.938 -3.223 -3.848 1 94 59 ARG B C 1
ATOM 1300 O O . ARG B 1 59 ? 5.867 -3.604 -3.137 1 94 59 ARG B O 1
ATOM 1307 N N . PHE B 1 60 ? 4.027 -4.039 -4.355 1 93.88 60 PHE B N 1
ATOM 1308 C CA . PHE B 1 60 ? 4.16 -5.484 -4.211 1 93.88 60 PHE B CA 1
ATOM 1309 C C . PHE B 1 60 ? 4.461 -6.141 -5.555 1 93.88 60 PHE B C 1
ATOM 1311 O O . PHE B 1 60 ? 3.896 -5.754 -6.578 1 93.88 60 PHE B O 1
ATOM 1318 N N . HIS B 1 61 ? 5.336 -7.074 -5.449 1 91.81 61 HIS B N 1
ATOM 1319 C CA . HIS B 1 61 ? 5.7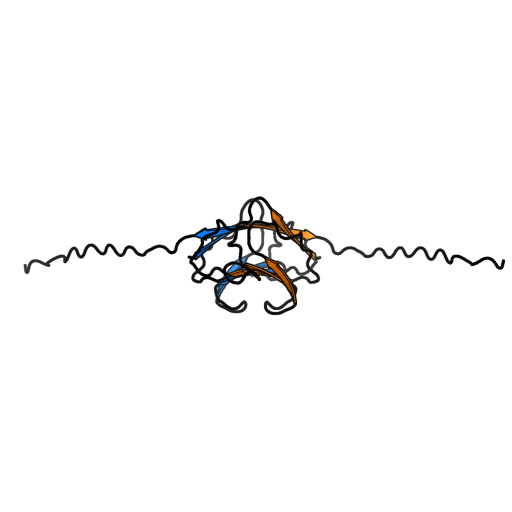03 -7.887 -6.605 1 91.81 61 HIS B CA 1
ATOM 1320 C C . HIS B 1 61 ? 5.707 -9.367 -6.254 1 91.81 61 HIS B C 1
ATOM 1322 O O . HIS B 1 61 ? 6.191 -9.758 -5.191 1 91.81 61 HIS B O 1
ATOM 1328 N N . SER B 1 62 ? 5.176 -10.219 -7.191 1 88.31 62 SER B N 1
ATOM 1329 C CA . SER B 1 62 ? 5.25 -11.664 -7.023 1 88.31 62 SER B CA 1
ATOM 1330 C C . SER B 1 62 ? 5.648 -12.359 -8.32 1 88.31 62 SER B C 1
ATOM 1332 O O . SER B 1 62 ? 5.195 -11.969 -9.406 1 88.31 62 SER B O 1
ATOM 1334 N N . ASP B 1 63 ? 6.637 -13.445 -8.406 1 83.94 63 ASP B N 1
ATOM 1335 C CA . ASP B 1 63 ? 7.039 -14.188 -9.602 1 83.94 63 ASP B CA 1
ATOM 1336 C C . ASP B 1 63 ? 6.117 -15.383 -9.836 1 83.94 63 ASP B C 1
ATOM 1338 O O . ASP B 1 63 ? 6.246 -16.078 -10.852 1 83.94 63 ASP B O 1
ATOM 1342 N N . GLU B 1 64 ? 5.012 -15.734 -9.258 1 74.06 64 GLU B N 1
ATOM 1343 C CA . GLU B 1 64 ? 3.961 -16.734 -9.461 1 74.06 64 GLU B CA 1
ATOM 1344 C C . GLU B 1 64 ? 4.371 -18.094 -8.898 1 74.06 64 GLU B C 1
ATOM 1346 O O . GLU B 1 64 ? 3.533 -18.984 -8.75 1 74.06 64 GLU B O 1
ATOM 1351 N N . ASN B 1 65 ? 5.582 -18.391 -8.531 1 71.31 65 ASN B N 1
ATOM 1352 C CA . ASN B 1 65 ? 6.039 -19.734 -8.195 1 71.31 65 ASN B CA 1
ATOM 1353 C C . ASN B 1 65 ? 5.66 -20.109 -6.766 1 71.31 65 ASN B C 1
ATOM 1355 O O . ASN B 1 65 ? 5.168 -21.219 -6.52 1 71.31 65 ASN B O 1
ATOM 1359 N N . ILE B 1 66 ? 6.086 -19.469 -5.777 1 61.09 66 ILE B N 1
ATOM 1360 C CA . ILE B 1 66 ? 5.801 -19.734 -4.371 1 61.09 66 ILE B CA 1
ATOM 1361 C C . ILE B 1 66 ? 4.82 -18.688 -3.838 1 61.09 66 ILE B C 1
ATOM 1363 O O . ILE B 1 66 ? 4.98 -17.484 -4.09 1 61.09 66 ILE B O 1
ATOM 1367 N N . GLU B 1 67 ? 3.719 -19.297 -3.273 1 62.78 67 GLU B N 1
ATOM 1368 C CA . GLU B 1 67 ? 2.695 -18.328 -2.887 1 62.78 67 GLU B CA 1
ATOM 1369 C C . GLU B 1 67 ? 2.691 -18.109 -1.379 1 62.78 67 GLU B C 1
ATOM 1371 O O . GLU B 1 67 ? 2.529 -19.047 -0.604 1 62.78 67 GLU B O 1
ATOM 1376 N N . GLY B 1 68 ? 3.291 -17.047 -0.984 1 71.25 68 GLY B N 1
ATOM 1377 C CA . GLY B 1 68 ? 2.992 -16.609 0.368 1 71.25 68 GLY B CA 1
ATOM 1378 C C . GLY B 1 68 ? 1.561 -16.125 0.537 1 71.25 68 GLY B C 1
ATOM 1379 O O . GLY B 1 68 ? 0.863 -15.875 -0.449 1 71.25 68 GLY B O 1
ATOM 1380 N N . LYS B 1 69 ? 1.039 -16.156 1.789 1 82.31 69 LYS B N 1
ATOM 1381 C CA . LYS B 1 69 ? -0.329 -15.758 2.1 1 82.31 69 LYS B CA 1
ATOM 1382 C C . LYS B 1 69 ? -0.541 -14.273 1.82 1 82.31 69 LYS B C 1
ATOM 1384 O O . LYS B 1 69 ? -1.617 -13.867 1.378 1 82.31 69 LYS B O 1
ATOM 1389 N N . GLY B 1 70 ? 0.553 -13.477 2.037 1 92.81 70 GLY B N 1
ATOM 1390 C CA . GLY B 1 70 ? 0.455 -12.031 1.88 1 92.81 70 GLY B CA 1
ATOM 1391 C C . GLY B 1 70 ? 0.818 -11.273 3.139 1 92.81 70 GLY B C 1
ATOM 1392 O O . GLY B 1 70 ? 1.743 -11.656 3.857 1 92.81 70 GLY B O 1
ATOM 1393 N N . PHE B 1 71 ? 0.151 -10.078 3.309 1 95.69 71 PHE B N 1
ATOM 1394 C CA . PHE B 1 71 ? 0.491 -9.25 4.457 1 95.69 71 PHE B CA 1
ATOM 1395 C C . PHE B 1 71 ? -0.658 -8.312 4.809 1 95.69 71 PHE B C 1
ATOM 1397 O O . PHE B 1 71 ? -1.604 -8.164 4.031 1 95.69 71 PHE B O 1
ATOM 1404 N N . LYS B 1 72 ? -0.556 -7.828 6.008 1 96.94 72 LYS B N 1
ATOM 1405 C CA . LYS B 1 72 ? -1.48 -6.812 6.496 1 96.94 72 LYS B CA 1
ATOM 1406 C C . LYS B 1 72 ? -0.733 -5.555 6.934 1 96.94 72 LYS B C 1
ATOM 1408 O O . LYS B 1 72 ? 0.323 -5.641 7.562 1 96.94 72 LYS B O 1
ATOM 1413 N N . ALA B 1 73 ? -1.282 -4.48 6.5 1 97.25 73 ALA B N 1
ATOM 1414 C CA . ALA B 1 73 ? -0.632 -3.211 6.816 1 97.25 73 ALA B CA 1
ATOM 1415 C C . ALA B 1 73 ? -1.632 -2.209 7.387 1 97.25 73 ALA B C 1
ATOM 1417 O O . ALA B 1 73 ? -2.787 -2.16 6.957 1 97.25 73 ALA B O 1
ATOM 1418 N N . VAL B 1 74 ? -1.156 -1.484 8.336 1 96.44 74 VAL B N 1
ATOM 1419 C CA . VAL B 1 74 ? -1.937 -0.421 8.961 1 96.44 74 VAL B CA 1
ATOM 1420 C C . VAL B 1 74 ? -1.303 0.934 8.648 1 96.44 74 VAL B C 1
ATOM 1422 O O . VAL B 1 74 ? -0.107 1.133 8.875 1 96.44 74 VAL B O 1
ATOM 1425 N N . TRP B 1 75 ? -2.16 1.844 8.141 1 94.25 75 TRP B N 1
ATOM 1426 C CA . TRP B 1 75 ? -1.74 3.205 7.82 1 94.25 75 TRP B CA 1
ATOM 1427 C C . TRP B 1 75 ? -2.367 4.207 8.781 1 94.25 75 TRP B C 1
ATOM 1429 O O . TRP B 1 75 ? -3.592 4.273 8.914 1 94.25 75 TRP B O 1
ATOM 1439 N N . ASN B 1 76 ? -1.444 4.988 9.414 1 90.88 76 ASN B N 1
ATOM 1440 C CA . ASN B 1 76 ? -1.926 6.039 10.305 1 90.88 76 ASN B CA 1
ATOM 1441 C C . ASN B 1 76 ? -1.42 7.414 9.875 1 90.88 76 ASN B C 1
ATOM 1443 O O . ASN B 1 76 ? -0.254 7.562 9.5 1 90.88 76 ASN B O 1
ATOM 1447 N N . ILE B 1 77 ? -2.281 8.32 9.891 1 87.19 77 ILE B N 1
ATOM 1448 C CA . ILE B 1 77 ? -1.895 9.703 9.664 1 87.19 77 ILE B CA 1
ATOM 1449 C C . ILE B 1 77 ? -1.597 10.383 11.008 1 87.19 77 ILE B C 1
ATOM 1451 O O . ILE B 1 77 ? -2.459 10.438 11.883 1 87.19 77 ILE B O 1
ATOM 1455 N N . ILE B 1 78 ? -0.451 10.914 11.086 1 83.94 78 ILE B N 1
ATOM 1456 C CA . ILE B 1 78 ? -0.066 11.461 12.383 1 83.94 78 ILE B CA 1
ATOM 1457 C C . ILE B 1 78 ? 0.384 12.914 12.219 1 83.94 78 ILE B C 1
ATOM 1459 O O . ILE B 1 78 ? 0.855 13.305 11.148 1 83.94 78 ILE B O 1
ATOM 1463 N N . PRO B 1 79 ? 0.244 13.695 13.32 1 81.12 79 PRO B N 1
ATOM 1464 C CA . PRO B 1 79 ? 0.757 15.07 13.234 1 81.12 79 PRO B CA 1
ATOM 1465 C C . PRO B 1 79 ? 2.277 15.125 13.109 1 81.12 79 PRO B C 1
ATOM 1467 O O . PRO B 1 79 ? 2.975 14.234 13.609 1 81.12 79 PRO B O 1
ATOM 1470 N N . ARG B 1 80 ? 2.746 16.109 12.32 1 76.12 80 ARG B N 1
ATOM 1471 C CA . ARG B 1 80 ? 4.188 16.312 12.258 1 76.12 80 ARG B CA 1
ATOM 1472 C C . ARG B 1 80 ? 4.742 16.719 13.617 1 76.12 80 ARG B C 1
ATOM 1474 O O . ARG B 1 80 ? 4.141 17.547 14.32 1 76.12 80 ARG B O 1
ATOM 1481 N N . PRO B 1 81 ? 5.766 15.953 14.062 1 68.56 81 PRO B N 1
ATOM 1482 C CA . PRO B 1 81 ? 6.332 16.391 15.336 1 68.56 81 PRO B CA 1
ATOM 1483 C C . PRO B 1 81 ? 6.719 17.859 15.336 1 68.56 81 PRO B C 1
ATOM 1485 O O . PRO B 1 81 ? 7.184 18.375 14.32 1 68.56 81 PRO B O 1
ATOM 1488 N N . THR B 1 82 ? 5.949 18.625 16.031 1 63.31 82 THR B N 1
ATOM 1489 C CA . THR B 1 82 ? 6.371 20.016 16.203 1 63.31 82 THR B CA 1
ATOM 1490 C C . THR B 1 82 ? 7.723 20.094 16.906 1 63.31 82 THR B C 1
ATOM 1492 O O . THR B 1 82 ? 7.949 19.391 17.906 1 63.31 82 THR B O 1
ATOM 1495 N N . HIS B 1 83 ? 8.695 20.031 16.125 1 53.62 83 HIS B N 1
ATOM 1496 C CA . HIS B 1 83 ? 9.922 20.328 16.875 1 53.62 83 HIS B CA 1
ATOM 1497 C C . HIS B 1 83 ? 9.688 21.422 17.906 1 53.62 83 HIS B C 1
ATOM 1499 O O . HIS B 1 83 ? 9.375 22.562 17.531 1 53.62 83 HIS B O 1
ATOM 1505 N N . GLN B 1 84 ? 8.93 21.25 18.906 1 45.78 84 GLN B N 1
ATOM 1506 C CA . GLN B 1 84 ? 9.195 22.234 19.938 1 45.78 84 GLN B CA 1
ATOM 1507 C C . GLN B 1 84 ? 10.688 22.328 20.234 1 45.78 84 GLN B C 1
ATOM 1509 O O . GLN B 1 84 ? 11.281 21.391 20.75 1 45.78 84 GLN B O 1
ATOM 1514 N N . PHE B 1 85 ? 11.516 22.812 19.344 1 41.66 85 PHE B N 1
ATOM 1515 C CA . PHE B 1 85 ? 12.758 23.391 19.828 1 41.66 85 PHE B CA 1
ATOM 1516 C C . PHE B 1 85 ? 12.523 24.203 21.109 1 41.66 85 PHE B C 1
ATOM 1518 O O . PHE B 1 85 ? 12.016 25.328 21.047 1 41.66 85 PHE B O 1
ATOM 1525 N N . ASN B 1 86 ? 11.844 23.812 22.125 1 39.53 86 ASN B N 1
ATOM 1526 C CA . ASN B 1 86 ? 12.258 24.5 23.344 1 39.53 86 ASN B CA 1
ATOM 1527 C C . ASN B 1 86 ? 13.758 24.359 23.578 1 39.53 86 ASN B C 1
ATOM 1529 O O . ASN B 1 86 ? 14.219 23.312 24.031 1 39.53 86 ASN B O 1
ATOM 1533 N N . LEU B 1 87 ? 14.578 24.797 22.641 1 37.69 87 LEU B N 1
ATOM 1534 C CA . LEU B 1 87 ? 15.922 25.234 23.016 1 37.69 87 LEU B CA 1
ATOM 1535 C C . LEU B 1 87 ? 15.875 26.078 24.281 1 37.69 87 LEU B C 1
ATOM 1537 O O . LEU B 1 87 ? 15.289 27.156 24.281 1 37.69 87 LEU B O 1
ATOM 1541 N N . LYS B 1 88 ? 15.656 25.656 25.422 1 36.81 88 LYS B N 1
ATOM 1542 C CA . LYS B 1 88 ? 16.297 26.234 26.594 1 36.81 88 LYS B CA 1
ATOM 1543 C C . LYS B 1 88 ? 17.7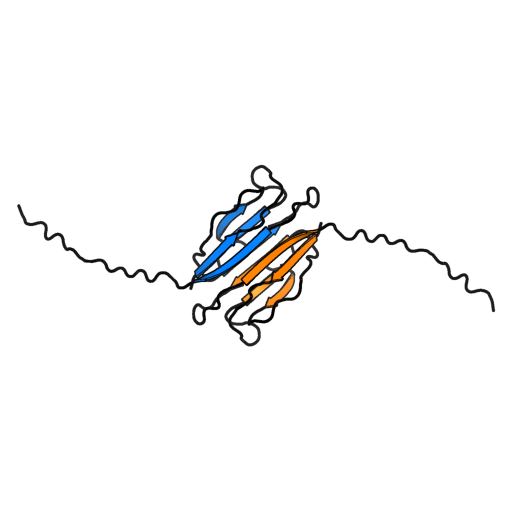66 26.516 26.328 1 36.81 88 LYS B C 1
ATOM 1545 O O . LYS B 1 88 ? 18.531 25.609 26 1 36.81 88 LYS B O 1
ATOM 1550 N N . ARG B 1 89 ? 18.156 27.703 25.781 1 34.75 89 ARG B N 1
ATOM 1551 C CA . ARG B 1 89 ? 19.359 28.516 25.953 1 34.75 89 ARG B CA 1
ATOM 1552 C C . ARG B 1 89 ? 19.891 28.391 27.375 1 34.75 89 ARG B C 1
ATOM 1554 O O . ARG B 1 89 ? 19.406 29.078 28.297 1 34.75 89 ARG B O 1
ATOM 1561 N N . LYS B 1 90 ? 19.828 27.375 28.125 1 34.28 90 LYS B N 1
ATOM 1562 C CA . LYS B 1 90 ? 20.828 27.422 29.203 1 34.28 90 LYS B CA 1
ATOM 1563 C C . LYS B 1 90 ? 22.203 27.734 28.656 1 34.28 90 LYS B C 1
ATOM 1565 O O . LYS B 1 90 ? 22.781 26.938 27.906 1 34.28 90 LYS B O 1
ATOM 1570 N N . LEU B 1 91 ? 22.406 29 28.094 1 34.78 91 LEU B N 1
ATOM 1571 C CA . LEU B 1 91 ? 23.672 29.75 28.156 1 34.78 91 LEU B CA 1
ATOM 1572 C C . LEU B 1 91 ? 24.5 29.328 29.359 1 34.78 91 LEU B C 1
ATOM 1574 O O . LEU B 1 91 ? 24.109 29.547 30.5 1 34.78 91 LEU B O 1
ATOM 1578 N N . ILE B 1 92 ? 24.828 28.078 29.422 1 33.47 92 ILE B N 1
ATOM 1579 C CA . ILE B 1 92 ? 25.906 27.734 30.359 1 33.47 92 ILE B CA 1
ATOM 1580 C C . ILE B 1 92 ? 26.969 28.828 30.344 1 33.47 92 ILE B C 1
ATOM 1582 O O . ILE B 1 92 ? 27.641 29.016 29.312 1 33.47 92 ILE B O 1
ATOM 1586 N N . ILE B 1 93 ? 26.656 30.109 30.859 1 32.97 93 ILE B N 1
ATOM 1587 C CA . ILE B 1 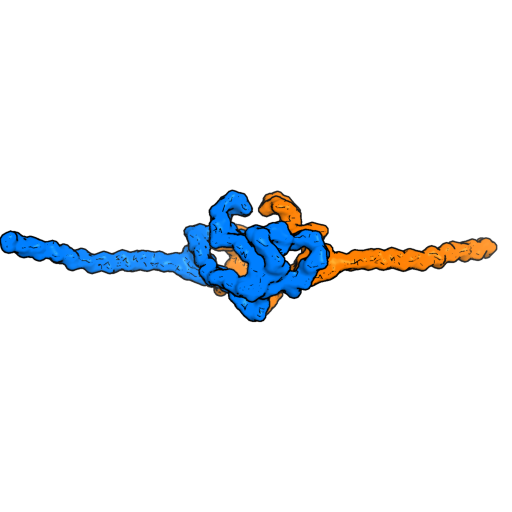93 ? 27.656 31.062 31.344 1 32.97 93 ILE B CA 1
ATOM 1588 C C . ILE B 1 93 ? 28.781 30.312 32.031 1 32.97 93 ILE B C 1
ATOM 1590 O O . ILE B 1 93 ? 28.578 29.609 33.031 1 32.97 93 ILE B O 1
ATOM 1594 N N . SER B 1 94 ? 29.609 29.609 31.219 1 32.34 94 SER B N 1
ATOM 1595 C CA . SER B 1 94 ? 30.938 29.234 31.703 1 32.34 94 SER B CA 1
ATOM 1596 C C . SER B 1 94 ? 31.516 30.312 32.625 1 32.34 94 SER B C 1
ATOM 1598 O O . SER B 1 94 ? 31.578 31.484 32.25 1 32.34 94 SER B O 1
ATOM 1600 N N . LYS B 1 95 ? 31.109 30.328 33.906 1 30.34 95 LYS B N 1
ATOM 1601 C CA . LYS B 1 95 ? 31.859 30.953 34.969 1 30.34 95 LYS B CA 1
ATOM 1602 C C . LYS B 1 95 ? 33.375 30.781 34.781 1 30.34 95 LYS B C 1
ATOM 1604 O O . LYS B 1 95 ? 33.812 29.734 34.312 1 30.34 95 LYS B O 1
ATOM 1609 N N . SER B 1 96 ? 34.125 31.938 34.562 1 32.03 96 SER B N 1
ATOM 1610 C CA . SER B 1 96 ? 35.5 32.312 34.812 1 32.03 96 SER B CA 1
ATOM 1611 C C . SER B 1 96 ? 36.094 31.578 36.031 1 32.03 96 SER B C 1
ATOM 1613 O O . SER B 1 96 ? 37.156 31.922 36.5 1 32.03 96 SER B O 1
ATOM 1615 N N . LEU B 1 97 ? 36.031 30.188 36.031 1 23.64 97 LEU B N 1
ATOM 1616 C CA . LEU B 1 97 ? 37.219 29.812 36.781 1 23.64 97 LEU B CA 1
ATOM 1617 C C . LEU B 1 97 ? 38.469 29.953 35.938 1 23.64 97 LEU B C 1
ATOM 1619 O O . LEU B 1 97 ? 38.469 29.594 34.75 1 23.64 97 LEU B O 1
#

InterPro domains:
  IPR000859 CUB domain [PF00431] (4-74)
  IPR000859 CUB domain [PS01180] (1-78)
  IPR000859 CUB domain [SM00042] (3-78)
  IPR000859 CUB domain [cd00041] (3-77)
  IPR035914 Spermadhesin, CUB domain superfamily [G3DSA:2.60.120.290] (1-86)
  IPR035914 Spermadhesin, CUB domain superfamily [SSF49854] (3-78)

Nearest PDB structures (foldseek):
  2wno-assembly1_A  TM=9.628E-01  e=4.286E-06  Homo sapiens
  6fzw-assembly1_D  TM=9.307E-01  e=5.705E-06  Homo sapiens
  3kq4-assembly1_B  TM=9.477E-01  e=1.200E-05  Homo sapiens
  9en2-assembly1_A  TM=9.384E-01  e=3.359E-05  Homo sapiens
  6fzv-assembly1_D  TM=9.113E-01  e=3.557E-05  Homo sapiens

Radius of gyration: 22.66 Å; Cα contacts (8 Å, |Δi|>4): 466; chains: 2; bounding box: 72×64×77 Å

pLDDT: mean 81.82, std 21.28, range [23.53, 98.12]

Secondary structure (DSSP, 8-state):
-EEEEEEEEEEE----GGG-SSEEEEEESSSTTSEEEEEE-SSSPPPPEE-SSSEEEEEEE--SSS---EEEEEEEEE-------------------/-EEEEEEEEEEE----GGG-SSEEEEEESSSTTSEEEEEE-SSSPPPPEE-SSSEEEEEEE--SSS---EEEEEEEEE-------------------

Organism: Lasius niger (NCBI:txid67767)

Sequence (194 aa):
MLLKLDFRDEFKLEDSPDCRFDYLEVLDGQYGYSNSLGKFCGTNFPPEITSKTRYLWLRFHSDENIEGKGFKAVWNIIPRPTHQFNLKRKLIISKSLMLLKLDFRDEFKLEDSPDCRFDYLEVLDGQYGYSNSLGKFCGTNFPPEITSKTRYLWLRFHSDENIEGKGFKAVWNIIPRPTHQFNLKRKLIISKSL

Foldseek 3Di:
DKKKKFWDPFAAFDDDVVCPAKWKWKAADPDPVHHTPDIDHHGDTDDIDIHPDPDMDIDIHHNPDDDIPHTDMDMDDDDDPPPPPPPPPPVVPPPPD/DKKKKFWDPFAAFDDDVVCPAKWKWKAADPDPVHHTPDIDHHGDTDDIDIHPDPDMDIDIHHNPPDDIPHTDMDMDDDDDPPPPPPPPPPVVPPPDD